Protein AF-A0A0G0XEE8-F1 (afdb_monomer)

Structure (mmCIF, N/CA/C/O backbone):
data_AF-A0A0G0XEE8-F1
#
_entry.id   AF-A0A0G0XEE8-F1
#
loop_
_atom_site.group_PDB
_atom_site.id
_atom_site.type_symbol
_atom_site.label_atom_id
_atom_site.label_alt_id
_atom_site.label_comp_id
_atom_site.label_asym_id
_atom_site.label_entity_id
_atom_site.label_seq_id
_atom_site.pdbx_PDB_ins_code
_atom_site.Cartn_x
_atom_site.Cartn_y
_atom_site.Cartn_z
_atom_site.occupancy
_atom_site.B_iso_or_equiv
_atom_site.auth_seq_id
_atom_site.auth_comp_id
_atom_site.auth_asym_id
_atom_site.auth_atom_id
_atom_site.pdbx_PDB_model_num
ATOM 1 N N . MET A 1 1 ? 20.022 -17.541 -38.936 1.00 73.62 1 MET A N 1
ATOM 2 C CA . MET A 1 1 ? 20.860 -17.284 -37.740 1.00 73.62 1 MET A CA 1
ATOM 3 C C . MET A 1 1 ? 20.324 -16.130 -36.890 1.00 73.62 1 MET A C 1
ATOM 5 O O . MET A 1 1 ? 20.001 -16.363 -35.737 1.00 73.62 1 MET A O 1
ATOM 9 N N . VAL A 1 2 ? 20.138 -14.926 -37.448 1.00 76.00 2 VAL A N 1
ATOM 10 C CA . VAL A 1 2 ? 19.619 -13.744 -36.716 1.00 76.00 2 VAL A CA 1
ATOM 11 C C . VAL A 1 2 ? 18.242 -13.986 -36.076 1.00 76.00 2 VAL A C 1
ATOM 13 O O . VAL A 1 2 ? 18.042 -13.660 -34.911 1.00 76.00 2 VAL A O 1
ATOM 16 N N . LEU A 1 3 ? 17.322 -14.640 -36.795 1.00 76.56 3 LEU A N 1
ATOM 17 C CA . LEU A 1 3 ? 15.984 -14.968 -36.283 1.00 76.56 3 LEU A CA 1
ATOM 18 C C . LEU A 1 3 ? 16.018 -15.900 -35.059 1.00 76.56 3 LEU A C 1
ATOM 20 O O . LEU A 1 3 ? 15.259 -15.709 -34.117 1.00 76.56 3 LEU A O 1
ATOM 24 N N . LEU A 1 4 ? 16.926 -16.880 -35.052 1.00 81.75 4 LEU A N 1
ATOM 25 C CA . LEU A 1 4 ? 17.091 -17.808 -33.931 1.00 81.75 4 LEU A CA 1
ATOM 26 C C . LEU A 1 4 ? 17.609 -17.074 -32.687 1.00 81.75 4 LEU A C 1
ATOM 28 O O . LEU A 1 4 ? 17.098 -17.283 -31.593 1.00 81.75 4 LEU A O 1
ATOM 32 N N . ILE A 1 5 ? 18.578 -16.171 -32.868 1.00 79.38 5 ILE A N 1
ATOM 33 C CA . ILE 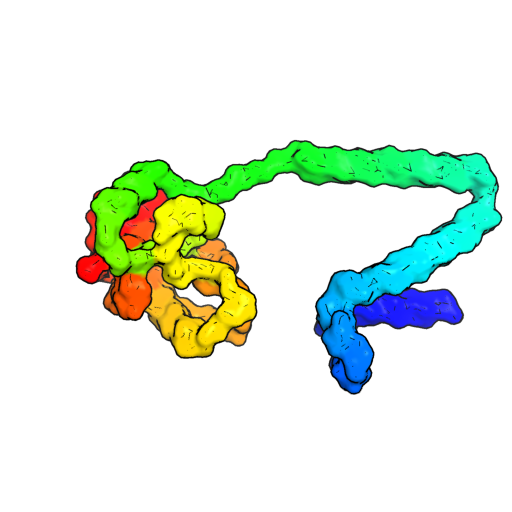A 1 5 ? 19.108 -15.322 -31.792 1.00 79.38 5 ILE A CA 1
ATOM 34 C C . ILE A 1 5 ? 17.997 -14.431 -31.222 1.00 79.38 5 ILE A C 1
ATOM 36 O O . ILE A 1 5 ? 17.847 -14.345 -30.008 1.00 79.38 5 ILE A O 1
ATOM 40 N N . LEU A 1 6 ? 17.173 -13.829 -32.084 1.00 77.50 6 LEU A N 1
ATOM 41 C CA . LEU A 1 6 ? 16.013 -13.030 -31.681 1.00 77.50 6 LEU A CA 1
ATOM 42 C C . LEU A 1 6 ? 14.987 -13.841 -30.886 1.00 77.50 6 LEU A C 1
ATOM 44 O O . LEU A 1 6 ? 14.526 -13.367 -29.855 1.00 77.50 6 LEU A O 1
ATOM 48 N N . LEU A 1 7 ? 14.662 -15.061 -31.320 1.00 82.00 7 LEU A N 1
ATOM 49 C CA . LEU A 1 7 ? 13.730 -15.940 -30.608 1.00 82.00 7 LEU A CA 1
ATOM 50 C C . LEU A 1 7 ? 14.257 -16.336 -29.223 1.00 82.00 7 LEU A C 1
ATOM 52 O O . LEU A 1 7 ? 13.501 -16.316 -28.254 1.00 82.00 7 LEU A O 1
ATOM 56 N N . VAL A 1 8 ? 15.554 -16.635 -29.109 1.00 81.38 8 VAL A N 1
ATOM 57 C CA . VAL A 1 8 ? 16.198 -16.935 -27.820 1.00 81.38 8 VAL A CA 1
ATOM 58 C C . VAL A 1 8 ? 16.200 -15.705 -26.912 1.00 81.38 8 VAL A C 1
ATOM 60 O O . VAL A 1 8 ? 15.860 -15.814 -25.737 1.00 81.38 8 VAL A O 1
ATOM 63 N N . LEU A 1 9 ? 16.521 -14.523 -27.443 1.00 77.00 9 LEU A N 1
ATOM 64 C CA . LEU 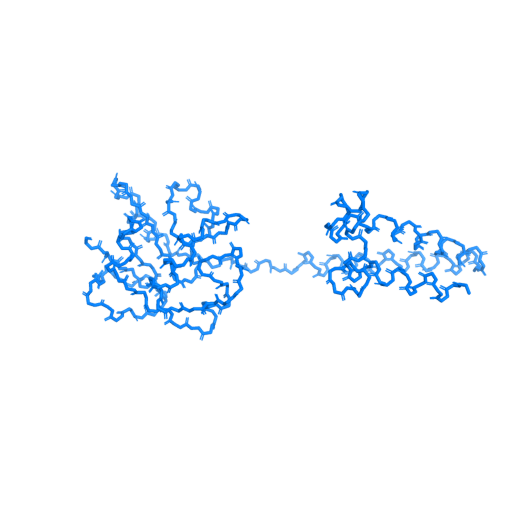A 1 9 ? 16.467 -13.271 -26.685 1.00 77.00 9 LEU A CA 1
ATOM 65 C C . LEU A 1 9 ? 15.046 -12.956 -26.220 1.00 77.00 9 LEU A C 1
ATOM 67 O O . LEU A 1 9 ? 14.859 -12.612 -25.060 1.00 77.00 9 LEU A O 1
ATOM 71 N N . LEU A 1 10 ? 14.044 -13.129 -27.083 1.00 79.56 10 LEU A N 1
ATOM 72 C CA . LEU A 1 10 ? 12.640 -12.923 -26.737 1.00 79.56 10 LEU A CA 1
ATOM 73 C C . LEU A 1 10 ? 12.215 -13.872 -25.611 1.00 79.56 10 LEU A C 1
ATOM 75 O O . LEU A 1 10 ? 11.625 -13.443 -24.623 1.00 79.56 10 LEU A O 1
ATOM 79 N N . ALA A 1 11 ? 12.593 -15.146 -25.715 1.00 79.44 11 ALA A N 1
ATOM 80 C CA . ALA A 1 11 ? 12.338 -16.140 -24.684 1.00 79.44 11 ALA A CA 1
ATOM 81 C C . ALA A 1 11 ? 13.057 -15.815 -23.359 1.00 79.44 11 ALA A C 1
ATOM 83 O O . ALA A 1 11 ? 12.524 -16.116 -22.295 1.00 79.44 11 ALA A O 1
ATOM 84 N N . LEU A 1 12 ? 14.229 -15.178 -23.390 1.00 75.31 12 LEU A N 1
ATOM 85 C CA . LEU A 1 12 ? 14.925 -14.705 -22.189 1.00 75.31 12 LEU A CA 1
ATOM 86 C C . LEU A 1 12 ? 14.273 -13.446 -21.588 1.00 75.31 12 LEU A C 1
ATOM 88 O O . LEU A 1 12 ? 14.136 -13.351 -20.370 1.00 75.31 12 LEU A O 1
ATOM 92 N N . ILE A 1 13 ? 13.830 -12.504 -22.428 1.00 72.88 13 ILE A N 1
ATOM 93 C CA . ILE A 1 13 ? 13.146 -11.262 -22.019 1.00 72.88 13 ILE A CA 1
ATOM 94 C C . ILE A 1 13 ? 11.807 -11.572 -21.343 1.00 72.88 13 ILE A C 1
ATOM 96 O O . ILE A 1 13 ? 11.469 -10.954 -20.333 1.00 72.88 13 ILE A O 1
ATOM 100 N N . LEU A 1 14 ? 11.065 -12.553 -21.866 1.00 74.25 14 LEU A N 1
ATOM 101 C CA . LEU A 1 14 ? 9.780 -12.994 -21.315 1.00 74.25 14 LEU A CA 1
ATOM 102 C C . LEU A 1 14 ? 9.905 -13.654 -19.928 1.00 74.25 14 LEU A C 1
ATOM 104 O O . LEU A 1 14 ? 8.889 -13.879 -19.275 1.00 74.25 14 LEU A O 1
ATOM 108 N N . ASN A 1 15 ? 11.129 -13.932 -19.460 1.00 74.69 15 ASN A N 1
ATOM 1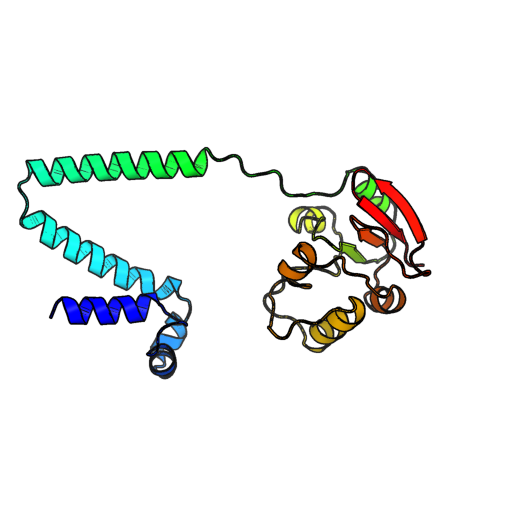09 C CA . ASN A 1 15 ? 11.463 -14.482 -18.144 1.00 74.69 15 ASN A CA 1
ATOM 110 C C . ASN A 1 15 ? 10.468 -15.556 -17.663 1.00 74.69 15 ASN A C 1
ATOM 112 O O . ASN A 1 15 ? 10.360 -16.601 -18.289 1.00 74.69 15 ASN A O 1
ATOM 116 N N . ASN A 1 16 ? 9.713 -15.305 -16.591 1.00 72.50 16 ASN A N 1
ATOM 117 C CA . ASN A 1 16 ? 8.792 -16.258 -15.966 1.00 72.50 16 ASN A CA 1
ATOM 118 C C . ASN A 1 16 ? 7.557 -16.614 -16.815 1.00 72.50 16 ASN A C 1
ATOM 120 O O . ASN A 1 16 ? 6.833 -17.536 -16.455 1.00 72.50 16 ASN A O 1
ATOM 124 N N . VAL A 1 17 ? 7.311 -15.898 -17.914 1.00 79.25 17 VAL A N 1
ATOM 125 C CA . VAL A 1 17 ? 6.265 -16.213 -18.906 1.00 79.25 17 VAL A CA 1
ATOM 126 C C . VAL A 1 17 ? 6.807 -17.144 -20.001 1.00 79.25 17 VAL A C 1
ATOM 128 O O . VAL A 1 17 ? 6.052 -17.728 -20.774 1.00 79.25 17 VAL A O 1
ATOM 131 N N . SER A 1 18 ? 8.127 -17.303 -20.079 1.00 80.31 18 SER A N 1
ATOM 132 C CA . SER A 1 18 ? 8.785 -18.079 -21.119 1.00 80.31 18 SER A CA 1
ATOM 133 C C . SER A 1 18 ? 8.675 -19.590 -20.888 1.00 80.31 18 SER A C 1
ATOM 135 O O . SER A 1 18 ? 8.961 -20.058 -19.782 1.00 80.31 18 SER A O 1
ATOM 137 N N . PRO A 1 19 ? 8.385 -20.395 -21.927 1.00 80.00 19 PRO A N 1
ATOM 138 C CA . PRO A 1 19 ? 8.330 -21.853 -21.802 1.00 80.00 19 PRO A CA 1
ATOM 139 C C . PRO A 1 19 ? 9.683 -22.481 -21.423 1.00 80.00 19 PRO A C 1
ATOM 141 O O . PRO A 1 19 ? 9.719 -23.581 -20.880 1.00 80.00 19 PRO A O 1
ATOM 144 N N . ILE A 1 20 ? 10.803 -21.780 -21.647 1.00 81.50 20 ILE A N 1
ATOM 145 C CA . ILE A 1 20 ? 12.148 -22.247 -21.262 1.00 81.50 20 ILE A CA 1
ATOM 146 C C . ILE A 1 20 ? 12.534 -21.869 -19.824 1.00 81.50 20 ILE A C 1
ATOM 148 O O . ILE A 1 20 ? 13.583 -22.293 -19.346 1.00 81.50 20 ILE A O 1
ATOM 152 N N . TYR A 1 21 ? 11.713 -21.094 -19.108 1.00 77.56 21 TYR A N 1
ATOM 153 C CA . TYR A 1 21 ? 12.049 -20.584 -17.775 1.00 77.56 21 TYR A CA 1
ATOM 154 C C . TYR A 1 21 ? 12.362 -21.696 -16.771 1.00 77.56 21 TYR A C 1
ATOM 156 O O . TYR A 1 21 ? 13.370 -21.643 -16.068 1.00 77.56 21 TYR A O 1
ATOM 164 N N . HIS A 1 22 ? 11.533 -22.742 -16.744 1.00 79.38 22 HIS A N 1
ATOM 165 C CA . HIS A 1 22 ? 11.730 -23.882 -15.850 1.00 79.38 22 HIS A CA 1
ATOM 166 C C . HIS A 1 22 ? 13.023 -24.643 -16.155 1.00 79.38 22 HIS A C 1
ATOM 168 O O . HIS A 1 22 ? 13.714 -25.055 -15.227 1.00 79.38 22 HIS A O 1
ATOM 174 N N . LEU A 1 23 ? 13.389 -24.764 -17.435 1.00 82.56 23 LEU A N 1
ATOM 175 C CA . LEU A 1 23 ? 14.660 -25.354 -17.849 1.00 82.56 23 LEU A CA 1
ATOM 176 C C . LEU A 1 23 ? 15.829 -24.495 -17.362 1.00 82.56 23 LEU A C 1
ATOM 178 O O . LEU A 1 23 ? 16.771 -25.015 -16.773 1.00 82.56 23 LEU A O 1
ATOM 182 N N . LEU A 1 24 ? 15.748 -23.175 -17.533 1.00 75.88 24 LEU A N 1
ATOM 183 C CA . LEU A 1 24 ? 16.792 -22.258 -17.089 1.00 75.88 24 LEU A CA 1
ATOM 184 C C . LEU A 1 24 ? 16.980 -22.311 -15.566 1.00 75.88 24 LEU A C 1
ATOM 186 O O . LEU A 1 24 ? 18.115 -22.328 -15.106 1.00 75.88 24 LEU A O 1
ATOM 190 N N . LEU A 1 25 ? 15.908 -22.443 -14.778 1.00 75.62 25 LEU A N 1
ATOM 191 C CA . LEU A 1 25 ? 15.996 -22.584 -13.317 1.00 75.62 25 LEU A CA 1
ATOM 192 C C . LEU A 1 25 ? 16.745 -23.837 -12.839 1.00 75.62 25 LEU A C 1
ATOM 194 O O . LEU A 1 25 ? 17.269 -23.829 -11.725 1.00 75.62 25 LEU A O 1
ATOM 198 N N . THR A 1 26 ? 16.837 -24.891 -13.656 1.00 81.50 26 THR A N 1
ATOM 199 C CA . THR A 1 26 ? 17.655 -26.070 -13.315 1.00 81.50 26 THR A CA 1
ATOM 200 C C . THR A 1 26 ? 19.161 -25.806 -13.418 1.00 81.50 26 THR A C 1
ATOM 202 O O . THR A 1 26 ? 19.964 -26.529 -12.827 1.00 81.50 26 THR A O 1
ATOM 205 N N . LEU A 1 27 ? 19.567 -24.737 -14.112 1.00 83.00 27 LEU A N 1
ATOM 206 C CA . LEU A 1 27 ? 20.962 -24.334 -14.230 1.00 83.00 27 LEU A CA 1
ATOM 207 C C . LEU A 1 27 ? 21.369 -23.532 -12.986 1.00 83.00 27 LEU A C 1
ATOM 209 O O . LEU A 1 27 ? 20.900 -22.416 -12.765 1.00 83.00 27 LEU A O 1
ATOM 213 N N . LYS A 1 28 ? 22.311 -24.059 -12.192 1.00 79.12 28 LYS A N 1
ATOM 214 C CA . LYS A 1 28 ? 22.828 -23.392 -10.976 1.00 79.12 28 LYS A CA 1
ATOM 215 C C . LYS A 1 28 ? 23.209 -21.908 -11.168 1.00 79.12 28 LYS A C 1
ATOM 217 O O . LYS A 1 28 ? 22.844 -21.108 -10.307 1.00 79.12 28 LYS A O 1
ATOM 222 N N . PRO A 1 29 ? 23.873 -21.487 -12.266 1.00 75.19 29 PRO A N 1
ATOM 223 C CA . PRO A 1 29 ? 24.202 -20.074 -12.487 1.00 75.19 29 PRO A CA 1
ATOM 224 C C . PRO A 1 29 ? 22.965 -19.187 -12.687 1.00 75.19 29 PRO A C 1
ATOM 226 O O . PRO A 1 29 ? 22.976 -18.002 -12.357 1.00 75.19 29 PRO A O 1
ATOM 229 N N . PHE A 1 30 ? 21.876 -19.757 -13.205 1.00 71.81 30 PHE A N 1
ATOM 230 C CA . PHE A 1 30 ? 20.654 -19.029 -13.528 1.00 71.81 30 PHE A CA 1
ATOM 231 C C . PHE A 1 30 ? 19.798 -18.722 -12.293 1.00 71.81 30 PHE A C 1
ATOM 233 O O . PHE A 1 30 ? 18.976 -17.808 -12.322 1.00 71.81 30 PHE A O 1
ATOM 240 N N . ILE A 1 31 ? 20.047 -19.390 -11.161 1.00 67.44 31 ILE A N 1
ATOM 241 C CA . ILE A 1 31 ? 19.420 -19.058 -9.870 1.00 67.44 31 ILE A CA 1
ATOM 242 C C . ILE A 1 31 ? 19.671 -17.584 -9.513 1.00 67.44 31 ILE A C 1
ATOM 244 O O . ILE A 1 31 ? 18.777 -16.893 -9.019 1.00 67.44 31 ILE A O 1
ATOM 248 N N . LEU A 1 32 ? 20.864 -17.067 -9.831 1.00 66.31 32 LEU A N 1
ATOM 249 C CA . LEU A 1 32 ? 21.215 -15.660 -9.631 1.00 66.31 32 LEU A CA 1
ATOM 250 C C . LEU A 1 32 ? 20.552 -14.729 -10.657 1.00 66.31 32 LEU A C 1
ATOM 252 O O . LEU A 1 32 ? 20.417 -13.538 -10.385 1.00 66.31 32 LEU A O 1
ATOM 256 N N . MET A 1 33 ? 20.086 -15.252 -11.791 1.00 64.75 33 MET A N 1
ATOM 257 C CA . MET A 1 33 ? 19.418 -14.510 -12.866 1.00 64.75 33 MET A CA 1
ATOM 258 C C . MET A 1 33 ? 17.884 -14.613 -12.836 1.00 64.75 33 MET A C 1
ATOM 260 O O . MET A 1 33 ? 17.222 -14.052 -13.699 1.00 64.75 33 MET A O 1
ATOM 264 N N . ARG A 1 34 ? 17.297 -15.238 -11.803 1.00 64.88 34 ARG A N 1
ATOM 265 C CA . ARG A 1 34 ? 15.836 -15.412 -11.650 1.00 64.88 34 ARG A CA 1
ATOM 266 C C . ARG A 1 34 ? 15.014 -14.115 -11.682 1.00 64.88 34 ARG A C 1
ATOM 268 O O . ARG A 1 34 ? 13.817 -14.148 -11.961 1.00 64.88 34 ARG A O 1
ATOM 275 N N . VAL A 1 35 ? 15.636 -12.985 -11.334 1.00 64.88 35 VAL A N 1
ATOM 276 C CA . VAL A 1 35 ? 15.001 -11.663 -11.375 1.00 64.88 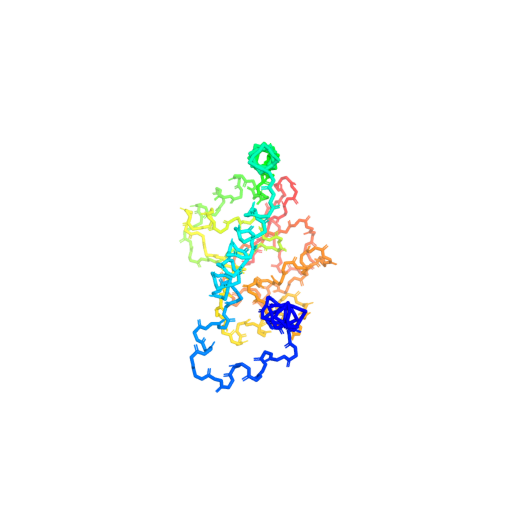35 VAL A CA 1
ATOM 277 C C . VAL A 1 35 ? 15.081 -11.161 -12.807 1.00 64.88 35 VAL A C 1
ATOM 279 O O . VAL A 1 35 ? 16.187 -10.976 -13.311 1.00 64.88 35 VAL A O 1
ATOM 282 N N . SER A 1 36 ? 13.927 -10.896 -13.425 1.00 62.06 36 SER A N 1
ATOM 283 C CA . SER A 1 36 ? 13.803 -10.558 -14.850 1.00 62.06 36 SER A CA 1
ATOM 284 C C . SER A 1 36 ? 14.815 -9.502 -15.284 1.00 62.06 36 SER A C 1
ATOM 286 O O . SER A 1 36 ? 15.432 -9.642 -16.329 1.00 62.06 36 SER A O 1
ATOM 288 N N . THR A 1 37 ? 15.050 -8.493 -14.442 1.00 66.19 37 THR A N 1
ATOM 289 C CA . THR A 1 37 ? 15.942 -7.353 -14.699 1.00 66.19 37 THR A CA 1
ATOM 290 C C . THR A 1 37 ? 17.433 -7.697 -14.765 1.00 66.19 37 THR A C 1
ATOM 292 O O . THR A 1 37 ? 18.207 -6.899 -15.278 1.00 66.19 37 THR A O 1
ATOM 295 N N . ARG A 1 38 ? 17.870 -8.870 -14.292 1.00 71.44 38 ARG A N 1
ATOM 296 C CA . ARG A 1 38 ? 19.297 -9.249 -14.263 1.00 71.44 38 ARG A CA 1
ATOM 297 C C . ARG A 1 38 ? 19.821 -9.789 -15.591 1.00 71.44 38 ARG A C 1
ATOM 299 O O . ARG A 1 38 ? 21.025 -9.765 -15.805 1.00 71.44 38 ARG A O 1
ATOM 306 N N . ILE A 1 39 ? 18.934 -10.244 -16.477 1.00 72.81 39 ILE A N 1
ATOM 307 C CA . ILE A 1 39 ? 19.286 -10.700 -17.834 1.00 72.81 39 ILE A CA 1
ATOM 308 C C . ILE A 1 39 ? 19.361 -9.516 -18.813 1.00 72.81 39 ILE A C 1
ATOM 310 O O . ILE A 1 39 ? 20.048 -9.584 -19.833 1.00 72.81 39 ILE A O 1
ATOM 314 N N . TRP A 1 40 ? 18.716 -8.396 -18.476 1.00 75.06 40 TRP A N 1
ATOM 315 C CA . TRP A 1 40 ? 18.658 -7.204 -19.323 1.00 75.06 40 TRP A CA 1
ATOM 316 C C . TRP A 1 40 ? 20.014 -6.644 -19.747 1.00 75.06 40 TRP A C 1
ATOM 318 O O . TRP A 1 40 ? 20.103 -6.262 -20.907 1.00 75.06 40 TRP A O 1
ATOM 328 N N . PRO A 1 41 ? 21.075 -6.622 -18.917 1.00 80.81 41 PRO A N 1
ATOM 329 C CA . PRO A 1 41 ? 22.380 -6.154 -19.371 1.00 80.81 41 PRO A CA 1
ATOM 330 C C . PRO A 1 41 ? 22.892 -6.931 -20.589 1.00 80.81 41 PRO A C 1
ATOM 332 O O . PRO A 1 41 ? 23.366 -6.323 -21.540 1.00 80.81 41 PRO A O 1
ATOM 335 N N . ILE A 1 42 ? 22.729 -8.259 -20.613 1.00 81.12 42 ILE A N 1
ATOM 336 C CA . ILE A 1 42 ? 23.177 -9.104 -21.732 1.00 81.12 42 ILE A CA 1
ATOM 337 C C . ILE A 1 42 ? 22.383 -8.769 -22.998 1.00 81.12 42 ILE A C 1
ATOM 339 O O . ILE A 1 42 ? 22.965 -8.523 -24.052 1.00 81.12 42 ILE A O 1
ATOM 343 N N . VAL A 1 43 ? 21.054 -8.715 -22.880 1.00 80.31 43 VAL A N 1
ATOM 344 C CA . VAL A 1 43 ? 20.156 -8.361 -23.991 1.00 80.31 43 VAL A CA 1
ATOM 345 C C . VAL A 1 43 ? 20.481 -6.963 -24.523 1.00 80.31 43 VAL A C 1
ATOM 347 O O . VAL A 1 43 ? 20.579 -6.768 -25.731 1.00 80.31 43 VAL A O 1
ATOM 350 N N . PHE A 1 44 ? 20.703 -6.007 -23.623 1.00 84.44 44 PHE A N 1
ATOM 351 C CA . PHE A 1 44 ? 21.036 -4.626 -23.945 1.00 84.44 44 PHE A CA 1
ATOM 352 C C . PHE A 1 44 ? 22.380 -4.517 -24.670 1.00 84.44 44 PHE A C 1
ATOM 354 O O . PHE A 1 44 ? 22.453 -3.853 -25.699 1.00 84.44 44 PHE A O 1
ATOM 361 N N . PHE A 1 45 ? 23.425 -5.215 -24.212 1.00 86.94 45 PHE A N 1
ATOM 362 C CA . PHE A 1 45 ? 24.720 -5.221 -24.897 1.00 86.94 45 PHE A CA 1
ATOM 363 C C . PHE A 1 45 ? 24.652 -5.872 -26.280 1.00 86.94 45 PHE A C 1
ATOM 365 O O . PHE A 1 45 ? 25.246 -5.348 -27.220 1.00 86.94 45 PHE A O 1
ATOM 372 N N . ILE A 1 46 ? 23.903 -6.970 -26.435 1.00 87.25 46 ILE A N 1
ATOM 373 C CA . ILE A 1 46 ? 23.686 -7.587 -27.752 1.00 87.25 46 ILE A CA 1
ATOM 374 C C . ILE A 1 46 ? 22.959 -6.608 -28.676 1.00 87.25 46 ILE A C 1
ATOM 376 O O . ILE A 1 46 ? 23.363 -6.436 -29.825 1.00 87.25 46 ILE A O 1
ATOM 380 N N . PHE A 1 47 ? 21.924 -5.932 -28.174 1.00 85.81 47 PHE A N 1
ATOM 381 C CA . PHE A 1 47 ? 21.197 -4.931 -28.944 1.00 85.81 47 PHE A CA 1
ATOM 382 C C . PHE A 1 47 ? 22.099 -3.760 -29.352 1.00 85.81 47 PHE A C 1
ATOM 384 O O . PHE A 1 47 ? 22.133 -3.416 -30.528 1.00 85.81 47 PHE A O 1
ATOM 391 N N . LEU A 1 48 ? 22.886 -3.199 -28.426 1.00 87.50 48 LEU A N 1
ATOM 392 C CA . LEU A 1 48 ? 23.848 -2.132 -28.719 1.00 87.50 48 LEU A CA 1
ATOM 393 C C . LEU A 1 48 ? 24.888 -2.555 -29.759 1.00 87.50 48 LEU A C 1
ATOM 395 O O . LEU A 1 48 ? 25.202 -1.781 -30.660 1.00 87.50 48 LEU A O 1
ATOM 399 N N . PHE A 1 49 ? 25.402 -3.782 -29.661 1.00 88.00 49 PHE A N 1
ATOM 400 C CA . PHE A 1 49 ? 26.361 -4.314 -30.623 1.00 88.00 49 PHE A CA 1
ATOM 401 C C . PHE A 1 49 ? 25.750 -4.446 -32.024 1.00 88.00 49 PHE A C 1
ATOM 403 O O . PHE A 1 49 ? 26.337 -3.983 -33.002 1.00 88.00 49 PHE A O 1
ATOM 410 N N . LEU A 1 50 ? 24.557 -5.043 -32.128 1.00 86.69 50 LEU A N 1
ATOM 411 C CA . LEU A 1 50 ? 23.840 -5.182 -33.399 1.00 86.69 50 LEU A CA 1
ATOM 412 C C . LEU A 1 50 ? 23.457 -3.820 -33.987 1.00 86.69 50 LEU A C 1
ATOM 414 O O . LEU A 1 50 ? 23.566 -3.620 -35.195 1.00 86.69 50 LEU A O 1
ATOM 418 N N . PHE A 1 51 ? 23.054 -2.878 -33.136 1.00 86.94 51 PHE A N 1
ATOM 419 C CA . PHE A 1 51 ? 22.758 -1.508 -33.528 1.00 86.94 51 PHE A CA 1
ATOM 420 C C . PHE A 1 51 ? 24.004 -0.809 -34.086 1.00 86.94 51 PHE A C 1
ATOM 422 O O . PHE A 1 51 ? 23.949 -0.262 -35.184 1.00 86.94 51 PHE A O 1
ATOM 429 N N . GLY A 1 52 ? 25.147 -0.904 -33.398 1.00 87.94 52 GLY A N 1
ATOM 430 C CA . GLY A 1 52 ? 26.427 -0.368 -33.872 1.00 87.94 52 GLY A CA 1
ATOM 431 C C . GLY A 1 52 ? 26.853 -0.956 -35.220 1.00 87.94 52 GLY A C 1
ATOM 432 O O . GLY A 1 52 ? 27.168 -0.211 -36.143 1.00 87.94 52 GLY A O 1
ATOM 433 N N . LYS A 1 53 ? 26.753 -2.283 -35.375 1.00 88.75 53 LYS A N 1
ATOM 434 C CA . LYS A 1 53 ? 26.964 -2.983 -36.656 1.00 88.75 53 LYS A CA 1
ATOM 435 C C . LYS A 1 53 ? 26.049 -2.462 -37.768 1.00 88.75 53 LYS A C 1
ATOM 437 O O . LYS A 1 53 ? 26.494 -2.292 -38.897 1.00 88.75 53 LYS A O 1
ATOM 442 N N . GLY A 1 54 ? 24.779 -2.202 -37.462 1.00 86.75 54 GLY A N 1
ATOM 443 C CA . GLY A 1 54 ? 23.835 -1.619 -38.416 1.00 86.75 54 GLY A CA 1
ATOM 444 C C . GLY A 1 54 ? 24.211 -0.192 -38.823 1.00 86.75 54 GLY A C 1
ATOM 445 O O . GLY A 1 54 ? 24.113 0.156 -39.999 1.00 86.75 54 GLY A O 1
ATOM 446 N N . LEU A 1 55 ? 24.698 0.619 -37.876 1.00 87.88 55 LEU A N 1
ATOM 447 C CA . LEU A 1 55 ? 25.154 1.985 -38.144 1.00 87.88 55 LEU A CA 1
ATOM 448 C C . LEU A 1 55 ? 26.358 2.037 -39.093 1.00 87.88 55 LEU A C 1
ATOM 450 O O . LEU A 1 55 ? 26.441 2.968 -39.891 1.00 87.88 55 LEU A O 1
ATOM 454 N N . GLU A 1 56 ? 27.256 1.045 -39.061 1.00 89.81 56 GLU A N 1
ATOM 455 C CA . GLU A 1 56 ? 28.405 0.963 -39.981 1.00 89.81 56 GLU A CA 1
ATOM 456 C C . GLU A 1 56 ? 27.987 0.867 -41.456 1.00 89.81 56 GLU A C 1
ATOM 458 O O . GLU A 1 56 ? 28.753 1.244 -42.341 1.00 89.81 56 GLU A O 1
ATOM 463 N N . HIS A 1 57 ? 26.786 0.356 -41.741 1.00 91.81 57 HIS A N 1
ATOM 464 C CA . HIS A 1 57 ? 26.262 0.219 -43.105 1.00 91.81 57 HIS A CA 1
ATOM 465 C C . HIS A 1 57 ? 25.473 1.450 -43.573 1.00 91.81 57 HIS A C 1
ATOM 467 O O . HIS A 1 57 ? 25.042 1.511 -44.724 1.00 91.81 57 HIS A O 1
ATOM 473 N N . LEU A 1 58 ? 25.285 2.444 -42.701 1.00 91.75 58 LEU A N 1
ATOM 474 C CA . LEU A 1 58 ? 24.608 3.693 -43.026 1.00 91.75 58 LEU A CA 1
ATOM 475 C C . LEU A 1 58 ? 25.623 4.777 -43.397 1.00 91.75 58 LEU A C 1
ATOM 477 O O . LEU A 1 58 ? 26.772 4.789 -42.955 1.00 91.75 58 LEU A O 1
ATOM 481 N N . SER A 1 59 ? 25.188 5.751 -44.196 1.00 94.69 59 SER A N 1
ATOM 482 C CA . SER A 1 59 ? 26.015 6.932 -44.447 1.00 94.69 59 SER A CA 1
ATOM 483 C C . SER A 1 59 ? 26.214 7.726 -43.150 1.00 94.69 59 SER A C 1
ATOM 485 O O . SER A 1 59 ? 25.288 7.862 -42.347 1.00 94.69 59 SER A O 1
ATOM 487 N N . LYS A 1 60 ? 27.401 8.323 -42.962 1.00 91.31 60 LYS A N 1
ATOM 488 C CA . LYS A 1 60 ? 27.723 9.135 -41.769 1.00 91.31 60 LYS A CA 1
ATOM 489 C C . LYS A 1 60 ? 26.673 10.216 -41.491 1.00 91.31 60 LYS A C 1
ATOM 491 O O . LYS A 1 60 ? 26.324 10.458 -40.341 1.00 91.31 60 LYS A O 1
ATOM 496 N N . ARG A 1 61 ? 26.143 10.841 -42.550 1.00 93.88 61 ARG A N 1
ATOM 497 C CA . ARG A 1 61 ? 25.104 11.877 -42.459 1.00 93.88 61 ARG A CA 1
ATOM 498 C C . ARG A 1 61 ? 23.785 11.319 -41.926 1.00 93.88 61 ARG A C 1
ATOM 500 O O . ARG A 1 61 ? 23.167 11.953 -41.077 1.00 93.88 61 ARG A O 1
ATOM 507 N N . LEU A 1 62 ? 23.368 10.148 -42.407 1.00 92.44 62 LEU A N 1
ATOM 508 C CA . LEU A 1 62 ? 22.140 9.499 -41.957 1.00 92.44 62 LEU A CA 1
ATOM 509 C C . LEU A 1 62 ? 22.276 8.985 -40.519 1.00 92.44 62 LEU A C 1
ATOM 511 O O . LEU A 1 62 ? 21.386 9.221 -39.713 1.00 92.44 62 LEU A O 1
ATOM 515 N N . ALA A 1 63 ? 23.409 8.365 -40.176 1.00 89.69 63 ALA A N 1
ATOM 516 C CA . ALA A 1 63 ? 23.695 7.927 -38.810 1.00 89.69 63 ALA A CA 1
ATOM 517 C C . ALA A 1 63 ? 23.680 9.103 -37.815 1.00 89.69 63 ALA A C 1
ATOM 519 O O . ALA A 1 63 ? 23.063 9.011 -36.757 1.00 89.69 63 ALA A O 1
ATOM 520 N N . PHE A 1 64 ? 24.295 10.233 -38.179 1.00 92.38 64 PHE A N 1
ATOM 521 C CA . PHE A 1 64 ? 24.280 11.448 -37.362 1.00 92.38 64 PHE A CA 1
ATOM 522 C C . PHE A 1 64 ? 22.864 12.016 -37.187 1.00 92.38 64 PHE A C 1
ATOM 524 O O . PHE A 1 64 ? 22.469 12.358 -36.075 1.00 92.38 64 PHE A O 1
ATOM 531 N N . LEU A 1 65 ? 22.077 12.063 -38.267 1.00 95.12 65 LEU A N 1
ATOM 532 C CA . LEU A 1 65 ? 20.692 12.532 -38.228 1.00 95.12 65 LEU A CA 1
ATOM 533 C C . LEU A 1 65 ? 19.806 11.639 -37.347 1.00 95.12 65 LEU A C 1
ATOM 535 O O . LEU A 1 65 ? 19.048 12.158 -36.532 1.00 95.12 65 LEU A O 1
ATOM 539 N N . LEU A 1 66 ? 19.939 10.314 -37.455 1.00 91.50 66 LEU A N 1
ATOM 540 C CA . LEU A 1 66 ? 19.241 9.362 -36.584 1.00 91.50 66 LEU A CA 1
ATOM 541 C C . LEU A 1 66 ? 19.666 9.512 -35.119 1.00 91.50 66 LEU A C 1
ATOM 543 O O . LEU A 1 66 ? 18.821 9.441 -34.234 1.00 91.50 66 LEU A O 1
ATOM 547 N N . GLY A 1 67 ? 20.951 9.774 -34.860 1.00 91.25 67 GLY A N 1
ATOM 548 C CA . GLY A 1 67 ? 21.454 10.055 -33.516 1.00 91.25 67 GLY A CA 1
ATOM 549 C C . GLY A 1 67 ? 20.823 11.307 -32.903 1.00 91.25 67 GLY A C 1
ATOM 550 O O . GLY A 1 67 ? 20.348 11.262 -31.770 1.00 91.25 67 GLY A O 1
ATOM 551 N N . ILE A 1 68 ? 20.750 12.406 -33.663 1.00 95.88 68 ILE A N 1
ATOM 552 C CA . ILE A 1 68 ? 20.064 13.630 -33.219 1.00 95.88 68 ILE A CA 1
ATOM 553 C C . ILE A 1 68 ? 18.583 13.352 -32.959 1.00 95.88 68 ILE A C 1
ATOM 555 O O . ILE A 1 68 ? 18.079 13.726 -31.902 1.00 95.88 68 ILE A O 1
ATOM 559 N N . LEU A 1 69 ? 17.893 12.682 -33.888 1.00 96.44 69 LEU A N 1
ATOM 560 C CA . LEU A 1 69 ? 16.479 12.341 -33.726 1.00 96.44 69 LEU A CA 1
ATOM 561 C C . LEU A 1 69 ? 16.241 11.508 -32.463 1.00 96.44 69 LEU A C 1
ATOM 563 O O . LEU A 1 69 ? 15.338 11.833 -31.701 1.00 96.44 69 LEU A O 1
ATOM 567 N N . ALA A 1 70 ? 17.085 10.510 -32.195 1.00 92.31 70 ALA A N 1
ATOM 568 C CA . ALA A 1 70 ? 16.987 9.678 -31.001 1.00 92.31 70 ALA A CA 1
ATOM 569 C C . ALA A 1 70 ? 17.183 10.480 -29.703 1.00 92.31 70 ALA A C 1
ATOM 571 O O . ALA A 1 70 ? 16.476 10.248 -28.722 1.00 92.31 70 ALA A O 1
ATOM 572 N N . ILE A 1 71 ? 18.111 11.446 -29.682 1.00 96.56 71 ILE A N 1
ATOM 573 C CA . ILE A 1 71 ? 18.316 12.337 -28.527 1.00 96.56 71 ILE A CA 1
ATOM 574 C C . ILE A 1 71 ? 17.094 13.234 -28.318 1.00 96.56 71 ILE A C 1
ATOM 576 O O . ILE A 1 71 ? 16.613 13.363 -27.190 1.00 96.56 71 ILE A O 1
ATOM 580 N N . VAL A 1 72 ? 16.584 13.840 -29.393 1.00 97.81 72 VAL A N 1
ATOM 581 C CA . VAL A 1 72 ? 15.406 14.716 -29.342 1.00 97.81 72 VAL A CA 1
ATOM 582 C C . VAL A 1 72 ? 14.190 13.932 -28.860 1.00 97.81 72 VAL A C 1
ATOM 584 O O . VAL A 1 72 ? 13.540 14.350 -27.907 1.00 97.81 72 VAL A O 1
ATOM 587 N N . GLU A 1 73 ? 13.925 12.766 -29.445 1.00 96.94 73 GLU A N 1
ATOM 588 C CA . GLU A 1 73 ? 12.834 11.880 -29.042 1.00 96.94 73 GLU A CA 1
ATOM 589 C C . GLU A 1 73 ? 12.968 11.458 -27.574 1.00 96.94 73 GLU A C 1
ATOM 591 O O . GLU A 1 73 ? 12.028 11.633 -26.800 1.00 96.94 73 GLU A O 1
ATOM 596 N N . SER A 1 74 ? 14.145 10.984 -27.151 1.00 94.38 74 SER A N 1
ATOM 597 C CA . SER A 1 74 ? 14.383 10.565 -25.761 1.00 94.38 74 SER A CA 1
ATOM 598 C C . SER A 1 74 ? 14.164 11.712 -24.776 1.00 94.38 74 SER A C 1
ATOM 600 O O . SER A 1 74 ? 13.590 11.516 -23.705 1.00 94.38 74 SER A O 1
ATOM 602 N N . THR A 1 75 ? 14.581 12.924 -25.148 1.00 96.38 75 THR A N 1
ATOM 603 C CA . THR A 1 75 ? 14.378 14.132 -24.342 1.00 96.38 75 THR A CA 1
ATOM 604 C C . THR A 1 75 ? 12.901 14.494 -24.255 1.00 96.38 75 THR A C 1
ATOM 606 O O . THR A 1 75 ? 12.409 14.771 -23.164 1.00 96.38 75 THR A O 1
ATOM 609 N N . LEU A 1 76 ? 12.173 14.450 -25.373 1.00 96.81 76 LEU A N 1
ATOM 610 C CA . LEU A 1 76 ? 10.738 14.734 -25.412 1.00 96.81 76 LEU A CA 1
ATOM 611 C C . LEU A 1 76 ? 9.941 13.715 -24.592 1.00 96.81 76 LEU A C 1
ATOM 613 O O . LEU A 1 76 ? 9.089 14.105 -23.794 1.00 96.81 76 LEU A O 1
ATOM 617 N N . ILE A 1 77 ? 10.250 12.423 -24.728 1.00 94.50 77 ILE A N 1
ATOM 618 C CA . ILE A 1 77 ? 9.627 11.355 -23.939 1.00 94.50 77 ILE A CA 1
ATOM 619 C C . ILE A 1 77 ? 9.949 11.551 -22.455 1.00 94.50 77 ILE A C 1
ATOM 621 O O . ILE A 1 77 ? 9.032 11.562 -21.631 1.00 94.50 77 ILE A O 1
ATOM 625 N N . GLY A 1 78 ? 11.221 11.766 -22.111 1.00 93.19 78 GLY A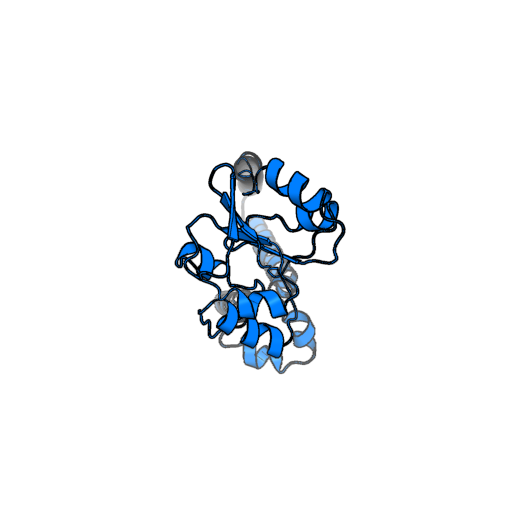 N 1
ATOM 626 C CA . GLY A 1 78 ? 11.659 12.006 -20.737 1.00 93.19 78 GLY A CA 1
ATOM 627 C C . GLY A 1 78 ? 10.966 13.214 -20.110 1.00 93.19 78 GLY A C 1
ATOM 628 O O . GLY A 1 78 ? 10.414 13.109 -19.015 1.00 93.19 78 GLY A O 1
ATOM 629 N N . TYR A 1 79 ? 10.902 14.332 -20.835 1.00 95.75 79 TYR A N 1
ATOM 630 C CA . TYR A 1 79 ? 10.185 15.529 -20.405 1.00 95.75 79 TYR A CA 1
ATOM 631 C C . TYR A 1 79 ? 8.693 15.253 -20.220 1.00 95.75 79 TYR A C 1
ATOM 633 O O . TYR A 1 79 ? 8.144 15.588 -19.178 1.00 95.75 79 TYR A O 1
ATOM 641 N N . SER A 1 80 ? 8.041 14.575 -21.170 1.00 93.31 80 SER A N 1
ATOM 642 C CA . SER A 1 80 ? 6.617 14.234 -21.066 1.00 93.31 80 SER A CA 1
ATOM 643 C C . SER A 1 80 ? 6.301 13.355 -19.853 1.00 93.31 80 SER A C 1
ATOM 645 O O . SER A 1 80 ? 5.206 13.432 -19.301 1.00 93.31 80 SER A O 1
ATOM 647 N N . TYR A 1 81 ? 7.253 12.523 -19.423 1.00 88.25 81 TYR A N 1
ATOM 648 C CA . TYR A 1 81 ? 7.102 11.675 -18.250 1.00 88.25 81 TYR A CA 1
ATOM 649 C C . TYR A 1 81 ? 7.327 12.458 -16.952 1.00 88.25 81 TYR A C 1
ATOM 651 O O . TYR A 1 81 ? 6.533 12.335 -16.026 1.00 88.25 81 TYR A O 1
ATOM 659 N N . ILE A 1 82 ? 8.372 13.290 -16.894 1.00 89.56 82 ILE A N 1
ATOM 660 C CA . ILE A 1 82 ? 8.713 14.098 -15.710 1.00 89.56 82 ILE A CA 1
ATOM 661 C C . ILE A 1 82 ? 7.702 15.230 -15.490 1.00 89.56 82 ILE A C 1
ATOM 663 O O . ILE A 1 82 ? 7.372 15.549 -14.352 1.00 89.56 82 ILE A O 1
ATOM 667 N N . ALA A 1 83 ? 7.187 15.823 -16.567 1.00 92.19 83 ALA A N 1
ATOM 668 C CA . ALA A 1 83 ? 6.210 16.905 -16.509 1.00 92.19 83 ALA A CA 1
ATOM 669 C C . ALA A 1 83 ? 4.817 16.433 -16.063 1.00 92.19 83 ALA A C 1
ATOM 671 O O . ALA A 1 83 ? 3.975 17.266 -15.726 1.00 92.19 83 ALA A O 1
ATOM 672 N N . LYS A 1 84 ? 4.547 15.117 -16.043 1.00 87.38 84 LYS A N 1
ATOM 673 C CA . LYS A 1 84 ? 3.291 14.601 -15.490 1.00 87.38 84 LYS A CA 1
ATOM 674 C C . LYS A 1 84 ? 3.261 14.871 -13.984 1.00 87.38 84 LYS A C 1
ATOM 676 O O . LYS A 1 84 ? 4.127 14.362 -13.268 1.00 87.38 84 LYS A O 1
ATOM 681 N N . PRO A 1 85 ? 2.268 15.625 -13.476 1.00 79.56 85 PRO A N 1
ATOM 682 C CA . PRO A 1 85 ? 2.151 15.850 -12.048 1.00 79.56 85 PRO A CA 1
ATOM 683 C C . PRO A 1 85 ? 1.944 14.504 -11.354 1.00 79.56 85 PRO A C 1
ATOM 685 O O . PRO A 1 85 ? 1.058 13.727 -11.719 1.00 79.56 85 PRO A O 1
ATOM 688 N N . ILE A 1 86 ? 2.770 14.224 -10.348 1.00 79.31 86 ILE A N 1
ATOM 689 C CA . ILE A 1 86 ? 2.550 13.083 -9.464 1.00 79.31 86 ILE A CA 1
ATOM 690 C C . ILE A 1 86 ? 1.252 13.388 -8.721 1.00 79.31 86 ILE A C 1
ATOM 692 O O . ILE A 1 86 ? 1.208 14.317 -7.913 1.00 79.31 86 ILE A O 1
ATOM 696 N N . SER A 1 87 ? 0.186 12.642 -9.021 1.00 73.88 87 SER A N 1
ATOM 697 C CA . SER A 1 87 ? -1.084 12.775 -8.309 1.00 73.88 87 SER A CA 1
ATOM 698 C C . SER A 1 87 ? -0.813 12.680 -6.812 1.00 73.88 87 SER A C 1
ATOM 700 O O . SER A 1 87 ? -0.145 11.734 -6.374 1.00 73.88 87 SER A O 1
ATOM 702 N N . ALA A 1 88 ? -1.310 13.651 -6.043 1.00 72.25 88 ALA A N 1
ATOM 703 C CA . ALA A 1 88 ? -1.191 13.620 -4.595 1.00 72.25 88 ALA A CA 1
ATOM 704 C C . ALA A 1 88 ? -1.684 12.258 -4.104 1.00 72.25 88 ALA A C 1
ATOM 706 O O . ALA A 1 88 ? -2.792 11.826 -4.430 1.00 72.25 88 ALA A O 1
ATOM 707 N N . ARG A 1 89 ? -0.815 11.538 -3.392 1.00 77.06 89 ARG A N 1
ATOM 708 C CA . ARG A 1 89 ? -1.185 10.237 -2.853 1.00 77.06 89 ARG A CA 1
ATOM 709 C C . ARG A 1 89 ? -2.314 10.460 -1.862 1.00 77.06 89 ARG A C 1
ATOM 711 O O . ARG A 1 89 ? -2.205 11.325 -0.996 1.00 77.06 89 ARG A O 1
ATOM 718 N N . GLU A 1 90 ? -3.362 9.664 -2.002 1.00 81.56 90 GLU A N 1
ATOM 719 C CA . GLU A 1 90 ? -4.478 9.666 -1.074 1.00 81.56 90 GLU A CA 1
ATOM 720 C C . GLU A 1 90 ? -3.980 9.550 0.376 1.00 81.56 90 GLU A C 1
ATOM 722 O O . GLU A 1 90 ? -3.144 8.698 0.695 1.00 81.56 90 GLU A O 1
ATOM 727 N N . ASN A 1 91 ? -4.456 10.463 1.222 1.00 90.06 91 ASN A N 1
ATOM 728 C CA . ASN A 1 91 ? -4.074 10.567 2.619 1.00 90.06 91 ASN A CA 1
ATOM 729 C C . ASN A 1 91 ? -5.295 10.947 3.459 1.00 90.06 91 ASN A C 1
ATOM 731 O O . ASN A 1 91 ? -6.184 11.663 2.993 1.00 90.06 91 ASN A O 1
ATOM 735 N N . ILE A 1 92 ? -5.316 10.489 4.704 1.00 93.44 92 ILE A N 1
ATOM 736 C CA . ILE A 1 92 ? -6.345 10.882 5.660 1.00 93.44 92 ILE A CA 1
ATOM 737 C C . ILE A 1 92 ? -6.188 12.345 6.104 1.00 93.44 92 ILE A C 1
ATOM 739 O O . ILE A 1 92 ? -5.069 12.874 6.111 1.00 93.44 92 ILE A O 1
ATOM 743 N N . PRO A 1 93 ? -7.289 12.996 6.518 1.00 94.62 93 PRO A N 1
ATOM 744 C CA . PRO A 1 93 ? -7.248 14.356 7.034 1.00 94.62 93 PRO A CA 1
ATOM 745 C C . PRO A 1 93 ? -6.352 14.502 8.282 1.00 94.62 93 PRO A C 1
ATOM 747 O O . PRO A 1 93 ? -6.312 13.591 9.120 1.00 94.62 93 PRO A O 1
ATOM 750 N N . PRO A 1 94 ? -5.659 15.647 8.458 1.00 93.88 94 PRO A N 1
ATOM 751 C CA . PRO A 1 94 ? -4.807 15.928 9.620 1.00 93.88 94 PRO A CA 1
ATOM 752 C C . PRO A 1 94 ? -5.491 15.748 10.982 1.00 93.88 94 PRO A C 1
ATOM 754 O O . PRO A 1 94 ? -4.834 15.447 11.977 1.00 93.88 94 PRO A O 1
ATOM 757 N N . GLU A 1 95 ? -6.805 15.935 11.044 1.00 95.62 95 GLU A N 1
ATOM 758 C CA . GLU A 1 95 ? -7.629 15.791 12.242 1.00 95.62 95 GLU A CA 1
ATOM 759 C C . GLU A 1 95 ? -7.585 14.366 12.795 1.00 95.62 95 GLU A C 1
ATOM 761 O O . GLU A 1 95 ? -7.487 14.190 14.009 1.00 95.62 95 GLU A O 1
ATOM 766 N N . ILE A 1 96 ? -7.586 13.356 11.917 1.00 96.56 96 ILE A N 1
ATOM 767 C CA . ILE A 1 96 ? -7.509 11.951 12.325 1.00 96.56 96 ILE A CA 1
ATOM 768 C C . ILE A 1 96 ? -6.142 11.665 12.964 1.00 96.56 96 ILE A C 1
ATOM 770 O O . ILE A 1 96 ? -6.075 11.037 14.021 1.00 96.56 96 ILE A O 1
ATOM 774 N N . TYR A 1 97 ? -5.052 12.198 12.400 1.00 95.81 97 TYR A N 1
ATOM 775 C CA . TYR A 1 97 ? -3.719 12.051 12.996 1.00 95.81 97 TYR A CA 1
ATOM 776 C C . TYR A 1 97 ? -3.641 12.653 14.405 1.00 95.81 97 TYR A C 1
ATOM 778 O O . TYR A 1 97 ? -3.087 12.027 15.306 1.00 95.81 97 TYR A O 1
ATOM 786 N N . LYS A 1 98 ? -4.263 13.817 14.632 1.00 95.00 98 LYS A N 1
ATOM 787 C CA . LYS A 1 98 ? -4.314 14.442 15.966 1.00 95.00 98 LYS A CA 1
ATOM 788 C C . LYS A 1 98 ? -5.050 13.582 16.997 1.00 95.00 98 LYS A C 1
ATOM 790 O O . LYS A 1 98 ? -4.748 13.680 18.183 1.00 95.00 98 LYS A O 1
ATOM 795 N N . ILE A 1 99 ? -6.022 12.769 16.577 1.00 95.69 99 ILE A N 1
ATOM 796 C CA . ILE A 1 99 ? -6.706 11.817 17.466 1.00 95.69 99 ILE A CA 1
ATOM 797 C C . ILE A 1 99 ? -5.730 10.717 17.886 1.00 95.69 99 ILE A C 1
ATOM 799 O O . ILE A 1 99 ? -5.610 10.438 19.076 1.00 95.69 99 ILE A O 1
ATOM 803 N N . PHE A 1 100 ? -4.981 10.155 16.934 1.00 95.38 100 PHE A N 1
ATOM 804 C CA . PHE A 1 100 ? -3.997 9.107 17.215 1.00 95.38 100 PHE A CA 1
ATOM 805 C C . PHE A 1 100 ? -2.854 9.600 18.104 1.00 95.38 100 PHE A C 1
ATOM 807 O O . PHE A 1 100 ? -2.450 8.900 19.019 1.00 95.38 100 PHE A O 1
ATOM 814 N N . GLU A 1 101 ? -2.365 10.823 17.892 1.00 94.06 101 GLU A N 1
ATOM 815 C CA . GLU A 1 101 ? -1.259 11.395 18.675 1.00 94.06 101 GLU A CA 1
ATOM 816 C C . GLU A 1 101 ? -1.619 11.658 20.148 1.00 94.06 101 GLU A C 1
ATOM 818 O O . GLU A 1 101 ? -0.738 11.651 21.021 1.00 94.06 101 GLU A O 1
ATOM 823 N N . LYS A 1 102 ? -2.908 11.891 20.433 1.00 95.00 102 LYS A N 1
ATOM 824 C CA . LYS A 1 102 ? -3.434 12.047 21.797 1.00 95.00 102 LYS A CA 1
ATOM 825 C C . LYS A 1 102 ? -3.536 10.715 22.534 1.00 95.00 102 LYS A C 1
ATOM 827 O O . LYS A 1 102 ? -3.433 10.701 23.758 1.00 95.00 102 LYS A O 1
ATOM 832 N N . ASP A 1 103 ? -3.725 9.619 21.811 1.00 94.31 103 ASP A N 1
ATOM 833 C CA . ASP A 1 103 ? -3.796 8.288 22.392 1.00 94.31 103 ASP A CA 1
ATOM 834 C C . ASP A 1 103 ? -2.384 7.728 22.622 1.00 94.31 103 ASP A C 1
ATOM 836 O O . ASP A 1 103 ? -1.593 7.571 21.696 1.00 94.31 103 ASP A O 1
ATOM 840 N N . LYS A 1 104 ? -2.045 7.456 23.886 1.00 92.12 104 LYS A N 1
ATOM 841 C CA . LYS A 1 104 ? -0.733 6.917 24.288 1.00 92.12 104 LYS A CA 1
ATOM 842 C C . LYS A 1 104 ? -0.731 5.404 24.495 1.00 92.12 104 LYS A C 1
ATOM 844 O O . LYS A 1 104 ? 0.298 4.857 24.884 1.00 92.12 104 LYS A O 1
ATOM 849 N N . SER A 1 105 ? -1.863 4.734 24.284 1.00 94.06 105 SER A N 1
ATOM 850 C CA . SER A 1 105 ? -1.922 3.275 24.380 1.00 94.06 105 SER A CA 1
ATOM 851 C C . 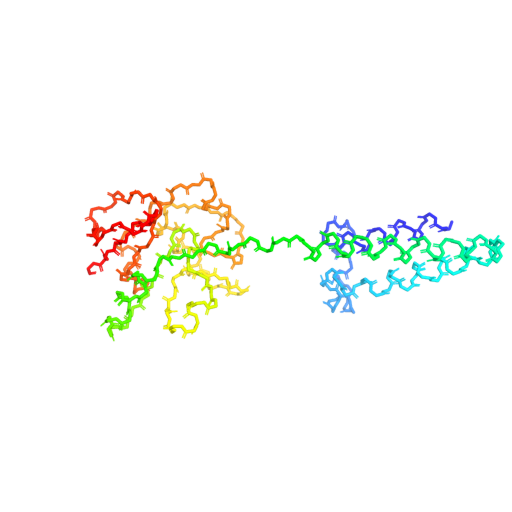SER A 1 105 ? -1.134 2.610 23.246 1.00 94.06 105 SER A C 1
ATOM 853 O O . SER A 1 105 ? -0.902 3.210 22.198 1.00 94.06 105 SER A O 1
ATOM 855 N N . ASP A 1 106 ? -0.691 1.368 23.451 1.00 94.69 106 ASP A N 1
ATOM 856 C CA . ASP A 1 106 ? -0.136 0.580 22.352 1.00 94.69 106 ASP A CA 1
ATOM 857 C C . ASP A 1 106 ? -1.288 0.019 21.520 1.00 94.69 106 ASP A C 1
ATOM 859 O O . ASP A 1 106 ? -1.987 -0.890 21.966 1.00 94.69 106 ASP A O 1
ATOM 863 N N . PHE A 1 107 ? -1.498 0.564 20.324 1.00 96.38 107 PHE A N 1
ATOM 864 C CA . PHE A 1 107 ? -2.560 0.141 19.419 1.00 96.38 107 PHE A CA 1
ATOM 865 C C . PHE A 1 107 ? -2.090 0.082 17.971 1.00 96.38 107 PHE A C 1
ATOM 867 O O . PHE A 1 107 ? -1.067 0.651 17.580 1.00 96.38 107 PHE A O 1
ATOM 874 N N . ARG A 1 108 ? -2.891 -0.600 17.152 1.00 96.25 108 ARG A N 1
ATOM 875 C CA . ARG A 1 108 ? -2.789 -0.575 15.699 1.00 96.25 108 ARG A CA 1
ATOM 876 C C . ARG A 1 108 ? -3.979 0.130 15.067 1.00 96.25 108 ARG A C 1
ATOM 878 O O . ARG A 1 108 ? -5.089 0.138 15.608 1.00 96.25 108 ARG A O 1
ATOM 885 N N . VAL A 1 109 ? -3.726 0.710 13.903 1.00 96.56 109 VAL A N 1
ATOM 886 C CA . VAL A 1 109 ? -4.732 1.331 13.042 1.00 96.56 109 VAL A CA 1
ATOM 887 C C . VAL A 1 109 ? -4.943 0.440 11.827 1.00 96.56 109 VAL A C 1
ATOM 889 O O . VAL A 1 109 ? -3.983 -0.117 11.292 1.00 96.56 109 VAL A O 1
ATOM 892 N N . PHE A 1 110 ? -6.192 0.302 11.398 1.00 95.75 110 PHE A N 1
ATOM 893 C CA . PHE A 1 110 ? -6.532 -0.400 10.170 1.00 95.75 110 PHE A CA 1
ATOM 894 C C . PHE A 1 110 ? -7.247 0.540 9.197 1.00 95.75 110 PHE A C 1
ATOM 896 O O . PHE A 1 110 ? -8.347 1.012 9.486 1.00 95.75 110 PHE A O 1
ATOM 903 N N . CYS A 1 111 ? -6.640 0.832 8.049 1.00 93.44 111 CYS A N 1
ATOM 904 C CA . CYS A 1 111 ? -7.295 1.537 6.959 1.00 93.44 111 CYS A CA 1
ATOM 905 C C . CYS A 1 111 ? -7.736 0.592 5.838 1.00 93.44 111 CYS A C 1
ATOM 907 O O . CYS A 1 111 ? -6.933 0.032 5.087 1.00 93.44 111 CYS A O 1
ATOM 909 N N . LEU A 1 112 ? -9.051 0.557 5.631 1.00 91.56 112 LEU A N 1
ATOM 910 C CA . LEU A 1 112 ? -9.716 -0.268 4.629 1.00 91.56 112 LEU A CA 1
ATOM 911 C C . LEU A 1 112 ? -9.465 0.142 3.183 1.00 91.56 112 LEU A C 1
ATOM 913 O O . LEU A 1 112 ? -9.913 -0.561 2.296 1.00 91.56 112 LEU A O 1
ATOM 917 N N . THR A 1 113 ? -8.805 1.264 2.907 1.00 88.38 113 THR A N 1
ATOM 918 C CA . THR A 1 113 ? -8.533 1.716 1.530 1.00 88.38 113 THR A CA 1
ATOM 919 C C . THR A 1 113 ? -7.089 2.175 1.342 1.00 88.38 113 THR A C 1
ATOM 921 O O . THR A 1 113 ? -6.808 2.983 0.462 1.00 88.38 113 THR A O 1
ATOM 924 N N . ARG A 1 114 ? -6.153 1.703 2.185 1.00 87.44 114 ARG A N 1
ATOM 925 C CA . ARG A 1 114 ? -4.735 2.139 2.185 1.00 87.44 114 ARG A CA 1
ATOM 926 C C . ARG A 1 114 ? -4.564 3.666 2.245 1.00 87.44 114 ARG A C 1
ATOM 928 O O . ARG A 1 114 ? -3.606 4.217 1.703 1.00 87.44 114 ARG A O 1
ATOM 935 N N . CYS A 1 115 ? -5.490 4.326 2.930 1.00 89.69 115 CYS A N 1
ATOM 936 C CA . CYS A 1 115 ? -5.569 5.772 3.105 1.00 89.69 115 CYS A CA 1
ATOM 937 C C . CYS A 1 115 ? -4.469 6.358 3.995 1.00 89.69 115 CYS A C 1
ATOM 939 O O . CYS A 1 115 ? -4.318 7.574 4.041 1.00 89.69 115 CYS A O 1
ATOM 941 N N . ILE A 1 116 ? -3.698 5.522 4.699 1.00 93.06 116 ILE A N 1
ATOM 942 C CA . ILE A 1 116 ? -2.498 5.952 5.416 1.00 93.06 116 ILE A CA 1
ATOM 943 C C . ILE A 1 116 ? -1.269 5.573 4.579 1.00 93.06 116 ILE A C 1
ATOM 945 O O . ILE A 1 116 ? -0.951 4.386 4.427 1.00 93.06 116 ILE A O 1
ATOM 949 N N . PRO A 1 117 ? -0.527 6.553 4.034 1.00 90.81 117 PRO A N 1
ATOM 950 C CA . PRO A 1 117 ? 0.747 6.283 3.392 1.00 90.81 117 PRO A CA 1
ATOM 951 C C . PRO A 1 117 ? 1.739 5.667 4.384 1.00 90.81 117 PRO A C 1
ATOM 953 O O . PRO A 1 117 ? 1.937 6.181 5.479 1.00 90.81 117 PRO A O 1
ATOM 956 N N . GLN A 1 118 ? 2.456 4.622 3.965 1.00 88.50 118 GLN A N 1
ATOM 957 C CA . GLN A 1 118 ? 3.469 3.954 4.801 1.00 88.50 118 GLN A CA 1
ATOM 958 C C . GLN A 1 118 ? 4.562 4.916 5.300 1.00 88.50 118 GLN A C 1
ATOM 960 O O . GLN A 1 118 ? 5.061 4.768 6.410 1.00 88.50 118 GLN A O 1
ATOM 965 N N . LYS A 1 119 ? 4.892 5.946 4.504 1.00 90.75 119 LYS A N 1
ATOM 966 C CA . LYS A 1 119 ? 5.794 7.034 4.911 1.00 90.75 119 LYS A CA 1
ATOM 967 C C . LYS A 1 119 ? 5.243 7.808 6.113 1.00 90.75 119 LYS A C 1
ATOM 969 O O . LYS A 1 119 ? 5.987 8.055 7.054 1.00 90.75 119 LYS A O 1
ATOM 974 N N . GLU A 1 120 ? 3.964 8.181 6.077 1.00 92.56 120 GLU A N 1
ATOM 975 C CA . GLU A 1 120 ? 3.315 8.926 7.163 1.00 92.56 120 GLU A CA 1
ATOM 976 C C . GLU A 1 120 ? 3.178 8.064 8.414 1.00 92.56 120 GLU A C 1
ATOM 978 O O . GLU A 1 120 ? 3.492 8.524 9.508 1.00 92.56 120 GLU A O 1
ATOM 983 N N . ALA A 1 121 ? 2.791 6.794 8.253 1.00 93.31 121 ALA A N 1
ATOM 984 C CA . ALA A 1 121 ? 2.738 5.852 9.365 1.00 93.31 121 ALA A CA 1
ATOM 985 C C . ALA A 1 121 ? 4.103 5.709 10.051 1.00 93.31 121 ALA A C 1
ATOM 987 O O . ALA A 1 121 ? 4.186 5.832 11.269 1.00 93.31 121 ALA A O 1
ATOM 988 N N . ALA A 1 122 ? 5.179 5.541 9.275 1.00 92.19 122 ALA A N 1
ATOM 989 C CA . ALA A 1 122 ? 6.533 5.453 9.812 1.00 92.19 122 ALA A CA 1
ATOM 990 C C . ALA A 1 122 ? 6.975 6.751 10.508 1.00 92.19 122 ALA A C 1
ATOM 992 O O . ALA A 1 122 ? 7.489 6.696 11.621 1.00 92.19 122 ALA A O 1
ATOM 993 N N . PHE A 1 123 ? 6.744 7.917 9.890 1.00 93.75 123 PHE A N 1
ATOM 994 C CA . PHE A 1 123 ? 7.131 9.214 10.458 1.00 93.75 123 PHE A CA 1
ATOM 995 C C . PHE A 1 123 ? 6.416 9.511 11.784 1.00 93.75 123 PHE A C 1
ATOM 997 O O . PHE A 1 123 ? 6.997 10.110 12.684 1.00 93.75 123 PHE A O 1
ATOM 1004 N N . ARG A 1 124 ? 5.164 9.064 11.915 1.00 93.50 124 ARG A N 1
ATOM 1005 C CA . ARG A 1 124 ? 4.322 9.283 13.100 1.00 93.50 124 ARG A CA 1
ATOM 1006 C C . ARG A 1 124 ? 4.349 8.125 14.098 1.00 93.50 124 ARG A C 1
ATOM 1008 O O . ARG A 1 124 ? 3.631 8.171 15.090 1.00 93.50 124 ARG A O 1
ATOM 1015 N N . GLY A 1 125 ? 5.136 7.079 13.839 1.00 93.50 125 GLY A N 1
ATOM 1016 C CA . GLY A 1 125 ? 5.202 5.891 14.695 1.00 93.50 125 GLY A CA 1
ATOM 1017 C C . GLY A 1 125 ? 3.898 5.085 14.768 1.00 93.50 125 GLY A C 1
ATOM 1018 O O . GLY A 1 125 ? 3.682 4.363 15.739 1.00 93.50 125 GLY A O 1
ATOM 1019 N N . LEU A 1 126 ? 3.018 5.195 13.766 1.00 94.81 126 LEU A N 1
ATOM 1020 C CA . LEU A 1 126 ? 1.765 4.444 13.715 1.00 94.81 126 LEU A CA 1
ATOM 1021 C C . LEU A 1 126 ? 2.029 2.988 13.324 1.00 94.81 126 LEU A C 1
ATOM 1023 O O . LEU A 1 126 ? 2.679 2.700 12.317 1.00 94.81 126 LEU A O 1
ATOM 1027 N N . LYS A 1 127 ? 1.457 2.059 14.091 1.00 94.81 127 LYS A N 1
ATOM 1028 C CA . LYS A 1 127 ? 1.458 0.631 13.766 1.00 94.81 127 LYS A CA 1
ATOM 1029 C C . LYS A 1 127 ? 0.220 0.324 12.928 1.00 94.81 127 LYS A C 1
ATOM 1031 O O . LYS A 1 127 ? -0.900 0.508 13.397 1.00 94.81 127 LYS A O 1
ATOM 1036 N N . LEU A 1 128 ? 0.409 -0.140 11.698 1.00 94.25 128 LEU A N 1
ATOM 1037 C CA . LEU A 1 128 ? -0.698 -0.497 10.808 1.00 94.25 128 LEU A CA 1
ATOM 1038 C C . LEU A 1 128 ? -0.979 -2.000 10.851 1.00 94.25 128 LEU A C 1
ATOM 1040 O O . LEU A 1 128 ? -0.064 -2.804 11.048 1.00 94.25 128 LEU A O 1
ATOM 1044 N N . VAL A 1 129 ? -2.248 -2.380 10.684 1.00 93.25 129 VAL A N 1
ATOM 1045 C CA . VAL A 1 129 ? -2.624 -3.781 10.451 1.00 93.25 129 VAL A CA 1
ATOM 1046 C C . VAL A 1 129 ? -2.475 -4.139 8.979 1.00 93.25 129 VAL A C 1
ATOM 1048 O O . VAL A 1 129 ? -1.959 -5.218 8.702 1.00 93.25 129 VAL A O 1
ATOM 1051 N N . GLU A 1 130 ? -2.856 -3.258 8.047 1.00 87.00 130 GLU A N 1
ATOM 1052 C CA . GLU A 1 130 ? -2.526 -3.413 6.628 1.00 87.00 130 GLU A CA 1
ATOM 1053 C C . GLU A 1 130 ? -1.075 -3.032 6.321 1.00 87.00 130 GLU A C 1
ATOM 1055 O O . GLU A 1 130 ? -0.426 -2.261 7.032 1.00 87.00 130 GLU A O 1
ATOM 1060 N N . GLY A 1 131 ? -0.560 -3.511 5.191 1.00 82.56 131 GLY A N 1
ATOM 1061 C CA . GLY A 1 131 ? 0.779 -3.132 4.767 1.00 82.56 131 GLY A CA 1
ATOM 1062 C C . GLY A 1 131 ? 1.244 -3.807 3.495 1.00 82.56 131 GLY A C 1
ATOM 1063 O O . GLY A 1 131 ? 0.476 -4.482 2.812 1.00 82.56 131 GLY A O 1
ATOM 1064 N N . TYR A 1 132 ? 2.518 -3.582 3.177 1.00 82.75 132 TYR A N 1
ATOM 1065 C CA . TYR A 1 132 ? 3.225 -4.273 2.108 1.00 82.75 132 TYR A CA 1
ATOM 1066 C C . TYR A 1 132 ? 4.369 -5.088 2.714 1.00 82.75 132 TYR A C 1
ATOM 1068 O O . TYR A 1 132 ? 5.326 -4.513 3.229 1.00 82.75 132 TYR A O 1
ATOM 1076 N N . GLY A 1 133 ? 4.262 -6.413 2.664 1.00 83.00 133 GLY A N 1
ATOM 1077 C CA . GLY A 1 133 ? 5.254 -7.350 3.183 1.00 83.00 133 GLY A CA 1
ATOM 1078 C C . GLY A 1 133 ? 5.734 -8.297 2.090 1.00 83.00 133 GLY A C 1
ATOM 1079 O O . GLY A 1 133 ? 4.926 -8.946 1.425 1.00 83.00 133 GLY A O 1
ATOM 1080 N N . THR A 1 134 ? 7.054 -8.390 1.906 1.00 83.25 134 THR A N 1
ATOM 1081 C CA . THR A 1 134 ? 7.673 -9.342 0.966 1.00 83.25 134 THR A CA 1
ATOM 1082 C C . THR A 1 134 ? 7.567 -10.780 1.447 1.00 83.25 134 THR A C 1
ATOM 1084 O O . THR A 1 134 ? 7.378 -11.675 0.626 1.00 83.25 134 THR A O 1
ATOM 1087 N N . LEU A 1 135 ? 7.638 -10.980 2.762 1.00 87.81 135 LEU A N 1
ATOM 1088 C CA . LEU A 1 135 ? 7.389 -12.236 3.452 1.00 87.81 135 LEU A CA 1
ATOM 1089 C C . LEU A 1 135 ? 6.297 -11.999 4.486 1.00 87.81 135 LEU A C 1
ATOM 1091 O O . LEU A 1 135 ? 6.363 -11.041 5.257 1.00 87.81 135 LEU A O 1
ATOM 1095 N N . GLN A 1 136 ? 5.298 -12.870 4.484 1.00 87.75 136 GLN A N 1
ATOM 1096 C CA . GLN A 1 136 ? 4.187 -12.824 5.419 1.00 87.75 136 GLN A CA 1
ATOM 1097 C C . GLN A 1 136 ? 3.998 -14.206 6.016 1.00 87.75 136 GLN A C 1
ATOM 1099 O O . GLN A 1 136 ? 4.133 -15.224 5.336 1.00 87.75 136 GLN A O 1
ATOM 1104 N N . GLU A 1 137 ? 3.709 -14.229 7.308 1.00 90.31 137 GLU A N 1
ATOM 1105 C CA . GLU A 1 137 ? 3.431 -15.459 8.026 1.00 90.31 137 GLU A CA 1
ATOM 1106 C C . GLU A 1 137 ? 2.074 -16.014 7.560 1.00 90.31 137 GLU A C 1
ATOM 1108 O O . GLU A 1 137 ? 1.110 -15.266 7.370 1.00 90.31 137 GLU A O 1
ATOM 1113 N N . LYS A 1 138 ? 2.011 -17.326 7.301 1.00 90.25 138 LYS A N 1
ATOM 1114 C CA . LYS A 1 138 ? 0.827 -17.951 6.695 1.00 90.25 138 LYS A CA 1
ATOM 1115 C C . LYS A 1 138 ? -0.405 -17.796 7.586 1.00 90.25 138 LYS A C 1
ATOM 1117 O O . LYS A 1 138 ? -1.484 -17.504 7.080 1.00 90.25 138 LYS A O 1
ATOM 1122 N N . THR A 1 139 ? -0.244 -17.930 8.902 1.00 92.00 139 THR A N 1
ATOM 1123 C CA . THR A 1 139 ? -1.358 -17.789 9.844 1.00 92.00 139 THR A CA 1
ATOM 1124 C C . THR A 1 139 ? -1.913 -16.370 9.819 1.00 92.00 139 THR A C 1
ATOM 1126 O O . THR A 1 139 ? -3.130 -16.204 9.775 1.00 92.00 139 THR A O 1
ATOM 1129 N N . TYR A 1 140 ? -1.059 -15.343 9.759 1.00 91.50 140 TYR A N 1
ATOM 1130 C CA . TYR A 1 140 ? -1.494 -13.963 9.529 1.00 91.50 140 TYR A CA 1
ATOM 1131 C C . TYR A 1 140 ? -2.287 -13.816 8.216 1.00 91.50 140 TYR A C 1
ATOM 1133 O O . TYR A 1 140 ? -3.387 -13.262 8.233 1.00 91.50 140 TYR A O 1
ATOM 1141 N N . PHE A 1 141 ? -1.775 -14.352 7.102 1.00 90.56 141 PHE A N 1
ATOM 1142 C CA . PHE A 1 141 ? -2.416 -14.269 5.781 1.00 90.56 141 PHE A CA 1
ATOM 1143 C C . PHE A 1 141 ? -3.784 -14.972 5.720 1.00 90.56 141 PHE A C 1
ATOM 1145 O O . PHE A 1 141 ? -4.717 -14.479 5.084 1.00 90.56 141 PHE A O 1
ATOM 1152 N N . ASP A 1 142 ? -3.938 -16.102 6.404 1.00 90.88 142 ASP A N 1
ATOM 1153 C CA . ASP A 1 142 ? -5.211 -16.825 6.477 1.00 90.88 142 ASP A CA 1
ATOM 1154 C C . ASP A 1 142 ? -6.191 -16.136 7.440 1.00 90.88 142 ASP A C 1
ATOM 1156 O O . ASP A 1 142 ? -7.399 -16.070 7.191 1.00 90.88 142 ASP A O 1
ATOM 1160 N N . LYS A 1 143 ? -5.681 -15.596 8.554 1.00 93.56 143 LYS A N 1
ATOM 1161 C CA . LYS A 1 143 ? -6.496 -14.931 9.575 1.00 93.56 143 LYS A CA 1
ATOM 1162 C C . LYS A 1 143 ? -7.071 -13.617 9.064 1.00 93.56 143 LYS A C 1
ATOM 1164 O O . LYS A 1 143 ? -8.261 -13.379 9.235 1.00 93.56 143 LYS A O 1
ATOM 1169 N N . ILE A 1 144 ? -6.266 -12.798 8.391 1.00 93.06 144 ILE A N 1
ATOM 1170 C CA . ILE A 1 144 ? -6.700 -11.486 7.902 1.00 93.06 144 ILE A CA 1
ATOM 1171 C C . ILE A 1 144 ? -7.792 -11.587 6.825 1.00 93.06 144 ILE A C 1
ATOM 1173 O O . ILE A 1 144 ? -8.696 -10.759 6.801 1.00 93.06 144 ILE A O 1
ATOM 1177 N N . GLN A 1 145 ? -7.784 -12.635 5.994 1.00 92.62 145 GLN A N 1
ATOM 1178 C CA . GLN A 1 145 ? -8.862 -12.916 5.037 1.00 92.62 145 GLN A CA 1
ATOM 1179 C C . GLN A 1 145 ? -10.199 -13.150 5.751 1.00 92.62 145 GLN A C 1
ATOM 1181 O O . GLN A 1 145 ? -11.201 -12.507 5.437 1.00 92.62 145 GLN A O 1
ATOM 1186 N N . LYS A 1 146 ? -10.196 -13.996 6.791 1.00 93.25 146 LYS A N 1
ATOM 1187 C CA . LYS A 1 146 ? -11.379 -14.234 7.637 1.00 93.25 146 LYS A CA 1
ATOM 1188 C C . LYS A 1 146 ? -11.836 -12.955 8.333 1.00 93.25 146 LYS A C 1
ATOM 1190 O O . LYS A 1 146 ? -13.026 -12.664 8.358 1.00 93.25 146 LYS A O 1
ATOM 1195 N N . THR A 1 147 ? -10.892 -12.179 8.861 1.00 94.75 147 THR A N 1
ATOM 1196 C CA . THR A 1 147 ? -11.166 -10.895 9.514 1.00 94.75 147 THR A CA 1
ATOM 1197 C C . THR A 1 147 ? -11.838 -9.904 8.578 1.00 94.75 147 THR A C 1
ATOM 1199 O O . THR A 1 147 ? -12.718 -9.175 9.016 1.00 94.75 147 THR A O 1
ATOM 1202 N N . LEU A 1 148 ? -11.459 -9.893 7.303 1.00 93.00 148 LEU A N 1
ATOM 1203 C CA . LEU A 1 148 ? -12.002 -8.989 6.293 1.00 93.00 148 LEU A CA 1
ATOM 1204 C C . LEU A 1 148 ? -13.258 -9.508 5.595 1.00 93.00 148 LEU A C 1
ATOM 1206 O O . LEU A 1 148 ? -13.808 -8.804 4.751 1.00 93.00 148 LEU A O 1
ATOM 1210 N N . ASN A 1 149 ? -13.688 -10.726 5.929 1.00 91.06 149 ASN A N 1
ATOM 1211 C CA . ASN A 1 149 ? -14.773 -11.428 5.255 1.00 91.06 149 ASN A CA 1
ATOM 1212 C C . ASN A 1 149 ? -14.594 -11.466 3.723 1.00 91.06 149 ASN A C 1
ATOM 1214 O O . ASN A 1 149 ? -15.532 -11.259 2.956 1.00 91.06 149 ASN A O 1
ATOM 1218 N N . THR A 1 150 ? -13.361 -11.694 3.274 1.00 90.06 150 THR A N 1
ATOM 1219 C CA . THR A 1 150 ? -13.011 -11.803 1.853 1.00 90.06 150 THR A CA 1
ATOM 1220 C C . THR A 1 150 ? -11.980 -12.912 1.661 1.00 90.06 150 THR A C 1
ATOM 1222 O O . THR A 1 150 ? -11.411 -13.428 2.625 1.00 90.06 150 THR A O 1
ATOM 1225 N N . ARG A 1 151 ? -11.740 -13.307 0.413 1.00 89.06 151 ARG A N 1
ATOM 1226 C CA . ARG A 1 151 ? -10.805 -14.380 0.074 1.00 89.06 151 ARG A CA 1
ATOM 1227 C C . ARG A 1 151 ? -10.044 -14.045 -1.196 1.00 89.06 151 ARG A C 1
ATOM 1229 O O . ARG A 1 151 ? -10.612 -13.503 -2.142 1.00 89.06 151 ARG A O 1
ATOM 1236 N N . TRP A 1 152 ? -8.771 -14.411 -1.225 1.00 88.06 152 TRP A N 1
ATOM 1237 C CA . TRP A 1 152 ? -7.950 -14.356 -2.424 1.00 88.06 152 TRP A CA 1
ATOM 1238 C C . TRP A 1 152 ? -6.996 -15.556 -2.460 1.00 88.06 152 TRP A C 1
ATOM 1240 O O . TRP A 1 152 ? -6.332 -15.883 -1.481 1.00 88.06 152 TRP A O 1
ATOM 1250 N N . ASP A 1 153 ? -6.915 -16.222 -3.611 1.00 82.88 153 ASP A N 1
ATOM 1251 C CA . ASP A 1 153 ? -6.223 -17.517 -3.725 1.00 82.88 153 ASP A CA 1
ATOM 1252 C C . ASP A 1 153 ? -4.739 -17.396 -4.123 1.00 82.88 153 ASP A C 1
ATOM 1254 O O . ASP A 1 153 ? -4.036 -18.395 -4.267 1.00 82.88 153 ASP A O 1
ATOM 1258 N N . LYS A 1 154 ? -4.238 -16.167 -4.299 1.00 85.62 154 LYS A N 1
ATOM 1259 C CA . LYS A 1 154 ? -2.848 -15.873 -4.677 1.00 85.62 154 LYS A CA 1
ATOM 1260 C C . LYS A 1 154 ? -2.115 -15.158 -3.547 1.00 85.62 154 LYS A C 1
ATOM 1262 O O . LYS A 1 154 ? -2.686 -14.286 -2.902 1.00 85.62 154 LYS A O 1
ATOM 1267 N N . TYR A 1 155 ? -0.834 -15.466 -3.350 1.00 84.88 155 TYR A N 1
ATOM 1268 C CA . TYR A 1 155 ? 0.012 -14.668 -2.461 1.00 84.88 155 TYR A CA 1
ATOM 1269 C C . TYR A 1 155 ? 0.070 -13.220 -2.955 1.00 84.88 155 TYR A C 1
ATOM 1271 O O . TYR A 1 155 ? 0.319 -12.971 -4.138 1.00 84.88 155 TYR A O 1
ATOM 1279 N N . THR A 1 156 ? -0.139 -12.264 -2.054 1.00 88.06 156 THR A N 1
ATOM 1280 C CA . THR A 1 156 ? -0.092 -10.838 -2.376 1.00 88.06 156 THR A CA 1
ATOM 1281 C C . THR A 1 156 ? 0.856 -10.114 -1.451 1.00 88.06 156 THR A C 1
ATOM 1283 O O . THR A 1 156 ? 0.888 -10.351 -0.250 1.00 88.06 156 THR A O 1
ATOM 1286 N N . LEU A 1 157 ? 1.628 -9.192 -2.020 1.00 86.44 157 LEU A N 1
ATOM 1287 C CA . LEU A 1 157 ? 2.584 -8.404 -1.249 1.00 86.44 157 LEU A CA 1
ATOM 1288 C C . LEU A 1 157 ? 1.877 -7.381 -0.362 1.00 86.44 157 LEU A C 1
ATOM 1290 O O . LEU A 1 157 ? 2.379 -7.065 0.708 1.00 86.44 157 LEU A O 1
ATOM 1294 N N . SER A 1 158 ? 0.710 -6.886 -0.781 1.00 88.25 158 SER A N 1
ATOM 1295 C CA . SER A 1 158 ? -0.161 -6.089 0.075 1.00 88.25 158 SER A CA 1
ATOM 1296 C C . SER A 1 158 ? -1.256 -6.939 0.693 1.00 88.25 158 SER A C 1
ATOM 1298 O O . SER A 1 158 ? -1.841 -7.780 0.004 1.00 88.25 158 SER A O 1
ATOM 1300 N N . VAL A 1 159 ? -1.575 -6.659 1.953 1.00 87.81 159 VAL A N 1
ATOM 1301 C CA . VAL A 1 159 ? -2.716 -7.263 2.638 1.00 87.81 159 VAL A CA 1
ATOM 1302 C C . VAL A 1 159 ? -3.667 -6.184 3.158 1.00 87.81 159 VAL A C 1
ATOM 1304 O O . VAL A 1 159 ? -3.233 -5.365 3.967 1.00 87.81 159 VAL A O 1
ATOM 1307 N N . PRO A 1 160 ? -4.946 -6.217 2.740 1.00 88.56 160 PRO A N 1
ATOM 1308 C CA . PRO A 1 160 ? -5.452 -7.022 1.621 1.00 88.56 160 PRO A CA 1
ATOM 1309 C C . PRO A 1 160 ? -4.855 -6.588 0.252 1.00 88.56 160 PRO A C 1
ATOM 1311 O O . PRO A 1 160 ? -4.156 -5.564 0.156 1.00 88.56 160 PRO A O 1
ATOM 1314 N N . PRO A 1 161 ? -5.056 -7.386 -0.814 1.00 89.12 161 PRO A N 1
ATOM 1315 C CA . PRO A 1 161 ? -4.622 -7.064 -2.175 1.00 89.12 161 PRO A CA 1
ATOM 1316 C C . PRO A 1 161 ? -5.139 -5.695 -2.620 1.00 89.12 161 PRO A C 1
ATOM 1318 O O . PRO A 1 161 ? -6.242 -5.306 -2.241 1.00 89.12 161 PRO A O 1
ATOM 1321 N N . PHE A 1 162 ? -4.375 -4.961 -3.434 1.00 84.06 162 PHE A N 1
ATOM 1322 C CA . PHE A 1 162 ? -4.801 -3.630 -3.892 1.00 84.06 162 PHE A CA 1
ATOM 1323 C C . PHE A 1 162 ? -6.117 -3.677 -4.681 1.00 84.06 162 PHE A C 1
ATOM 1325 O O . PHE A 1 162 ? -6.893 -2.729 -4.648 1.00 84.06 162 PHE A O 1
ATOM 1332 N N . GLU A 1 163 ? -6.381 -4.797 -5.345 1.00 84.31 163 GLU A N 1
ATOM 1333 C CA . GLU A 1 163 ? -7.605 -5.058 -6.086 1.00 84.31 163 GLU A CA 1
ATOM 1334 C C . GLU A 1 163 ? -8.825 -5.151 -5.161 1.00 84.31 163 GLU A C 1
ATOM 1336 O O . GLU A 1 163 ? -9.911 -4.720 -5.539 1.00 84.31 163 GLU A O 1
ATOM 1341 N N . ALA A 1 164 ? -8.659 -5.663 -3.936 1.00 85.94 164 ALA A N 1
ATOM 1342 C CA . ALA A 1 164 ? -9.773 -5.862 -3.012 1.00 85.94 164 ALA A CA 1
ATOM 1343 C C . ALA A 1 164 ? -10.474 -4.535 -2.695 1.00 85.94 164 ALA A C 1
ATOM 1345 O O . ALA A 1 164 ? -11.694 -4.457 -2.754 1.00 85.94 164 ALA A O 1
ATOM 1346 N N . TYR A 1 165 ? -9.708 -3.470 -2.459 1.00 80.38 165 TYR A N 1
ATOM 1347 C CA . TYR A 1 165 ? -10.265 -2.150 -2.151 1.00 80.38 165 TYR A CA 1
ATOM 1348 C C . TYR A 1 165 ? -10.890 -1.439 -3.358 1.00 80.38 165 TYR A C 1
ATOM 1350 O O . TYR A 1 165 ? -11.677 -0.517 -3.175 1.00 80.38 165 TYR A O 1
ATOM 1358 N N . LEU A 1 166 ? -10.500 -1.807 -4.584 1.00 81.75 166 LEU A N 1
ATOM 1359 C CA . LEU A 1 166 ? -11.004 -1.177 -5.811 1.00 81.75 166 LEU A CA 1
ATOM 1360 C C . LEU A 1 166 ? -12.373 -1.724 -6.220 1.00 81.75 166 LEU A C 1
ATOM 1362 O O . LEU A 1 166 ? -13.152 -1.006 -6.840 1.00 81.75 166 LEU A O 1
ATOM 1366 N N . TYR A 1 167 ? -12.649 -2.987 -5.892 1.00 84.00 167 TYR A N 1
ATOM 1367 C CA . TYR A 1 167 ? -13.842 -3.695 -6.361 1.00 84.00 167 TYR A CA 1
ATOM 1368 C C . TYR A 1 167 ? -14.777 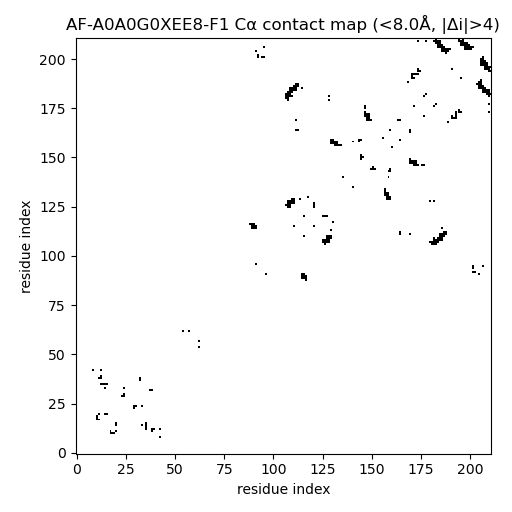-4.148 -5.235 1.00 84.00 167 TYR A C 1
ATOM 1370 O O . TYR A 1 167 ? -15.872 -4.626 -5.526 1.00 84.00 167 TYR A O 1
ATOM 1378 N N . GLN A 1 168 ? -14.366 -4.041 -3.967 1.00 85.69 168 GLN A N 1
ATOM 1379 C CA . GLN A 1 168 ? -15.153 -4.501 -2.822 1.00 85.69 168 GLN A CA 1
ATOM 1380 C C . GLN A 1 168 ? -15.164 -3.467 -1.693 1.00 85.69 168 GLN A C 1
ATOM 1382 O O . GLN A 1 168 ? -14.124 -2.978 -1.248 1.00 85.69 168 GLN A O 1
ATOM 1387 N N . GLU A 1 169 ? -16.353 -3.203 -1.156 1.00 91.69 169 GLU A N 1
ATOM 1388 C CA . GLU A 1 169 ? -16.520 -2.525 0.129 1.00 91.69 169 GLU A CA 1
ATOM 1389 C C . GLU A 1 169 ? -16.328 -3.544 1.258 1.00 91.69 169 GLU A C 1
ATOM 1391 O O . GLU A 1 169 ? -17.283 -4.136 1.760 1.00 91.69 169 GLU A O 1
ATOM 1396 N N . LEU A 1 170 ? -15.069 -3.803 1.610 1.00 92.69 170 LEU A N 1
ATOM 1397 C CA . LEU A 1 170 ? -14.681 -4.734 2.669 1.00 92.69 170 LEU A CA 1
ATOM 1398 C C . LEU A 1 170 ? -15.398 -4.430 3.999 1.00 92.69 170 LEU A C 1
ATOM 1400 O O . LEU A 1 170 ? -15.270 -3.349 4.564 1.00 92.69 170 LEU A O 1
ATOM 1404 N N . GLN A 1 171 ? -16.104 -5.421 4.543 1.00 94.50 171 GLN A N 1
ATOM 1405 C CA . GLN A 1 171 ? -16.815 -5.320 5.822 1.00 94.50 171 GLN A CA 1
ATOM 1406 C C . GLN A 1 171 ? -16.111 -6.201 6.863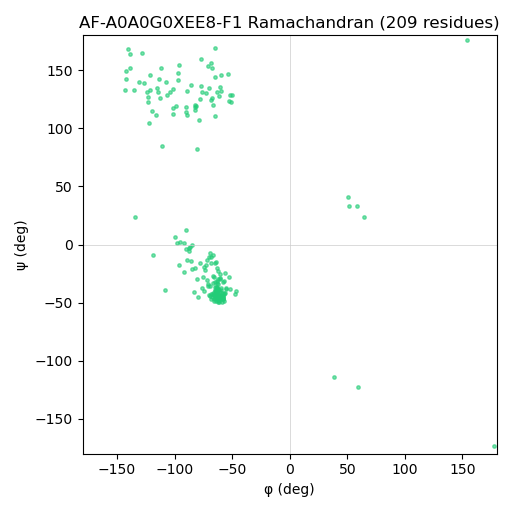 1.00 94.50 171 GLN A C 1
ATOM 1408 O O . GLN A 1 171 ? -16.484 -7.367 7.027 1.00 94.50 171 GLN A O 1
ATOM 1413 N N . PRO A 1 172 ? -15.061 -5.693 7.535 1.00 95.19 172 PRO A N 1
ATOM 1414 C CA . PRO A 1 172 ? -14.322 -6.483 8.503 1.00 95.19 172 PRO A CA 1
ATOM 1415 C C . PRO A 1 172 ? -15.160 -6.804 9.741 1.00 95.19 172 PRO A C 1
ATOM 1417 O O . PRO A 1 172 ? -16.009 -6.023 10.161 1.00 95.19 172 PRO A O 1
ATOM 1420 N N . ASN A 1 173 ? -14.855 -7.928 10.378 1.00 96.00 173 ASN A N 1
ATOM 1421 C CA . ASN A 1 173 ? -15.377 -8.275 11.690 1.00 96.00 173 ASN A CA 1
ATOM 1422 C C . ASN A 1 173 ? -14.558 -7.559 12.777 1.00 96.00 173 ASN A C 1
ATOM 1424 O O . ASN A 1 173 ? -13.352 -7.797 12.915 1.00 96.00 173 ASN A O 1
ATOM 1428 N N . ALA A 1 174 ? -15.202 -6.705 13.569 1.00 95.88 174 ALA A N 1
ATOM 1429 C CA . ALA A 1 174 ? -14.523 -5.881 14.568 1.00 95.88 174 ALA A CA 1
ATOM 1430 C C . ALA A 1 174 ? -13.873 -6.724 15.678 1.00 95.88 174 ALA A C 1
ATOM 1432 O O . ALA A 1 174 ? -12.770 -6.418 16.134 1.00 95.88 174 ALA A O 1
ATOM 1433 N N . LYS A 1 175 ? -14.525 -7.822 16.086 1.00 95.00 175 LYS A N 1
ATOM 1434 C CA . LYS A 1 175 ? -14.006 -8.733 17.115 1.00 95.00 175 LYS A CA 1
ATOM 1435 C C . LYS A 1 175 ? -12.708 -9.393 16.655 1.00 95.00 175 LYS A C 1
ATOM 1437 O O . LYS A 1 175 ? -11.745 -9.426 17.412 1.00 95.00 175 LYS A O 1
ATOM 1442 N N . LEU A 1 176 ? -12.662 -9.860 15.407 1.00 95.94 176 LEU A N 1
ATOM 1443 C CA . LEU A 1 176 ? -11.450 -10.444 14.830 1.00 95.94 176 LEU A CA 1
ATOM 1444 C C . LEU A 1 176 ? -10.362 -9.388 14.593 1.00 95.94 176 LEU A C 1
ATOM 1446 O O . LEU A 1 176 ? -9.186 -9.688 14.774 1.00 95.94 176 LEU A O 1
ATOM 1450 N N . LEU A 1 177 ? -10.725 -8.155 14.216 1.00 95.25 177 LEU A N 1
ATOM 1451 C CA . LEU A 1 177 ? -9.761 -7.053 14.099 1.00 95.25 177 LEU A CA 1
ATOM 1452 C C . LEU A 1 177 ? -9.117 -6.701 15.444 1.00 95.25 177 LEU A C 1
ATOM 1454 O O . LEU A 1 177 ? -7.917 -6.415 15.486 1.00 95.25 177 LEU A O 1
ATOM 1458 N N . ARG A 1 178 ? -9.873 -6.767 16.546 1.00 95.06 178 ARG A N 1
ATOM 1459 C CA . ARG A 1 178 ? -9.347 -6.542 17.901 1.00 95.06 178 ARG A CA 1
ATOM 1460 C C . ARG A 1 178 ? -8.203 -7.500 18.242 1.00 95.06 178 ARG A C 1
ATOM 1462 O O . ARG A 1 178 ? -7.259 -7.101 18.913 1.00 95.06 178 ARG A O 1
ATOM 1469 N N . GLU A 1 179 ? -8.219 -8.730 17.726 1.00 94.81 179 GLU A N 1
ATOM 1470 C CA . GLU A 1 179 ? -7.140 -9.708 17.947 1.00 94.81 179 GLU A CA 1
ATOM 1471 C C . GLU A 1 179 ? -5.792 -9.286 17.335 1.00 94.81 179 GLU A C 1
ATOM 1473 O O . GLU A 1 179 ? -4.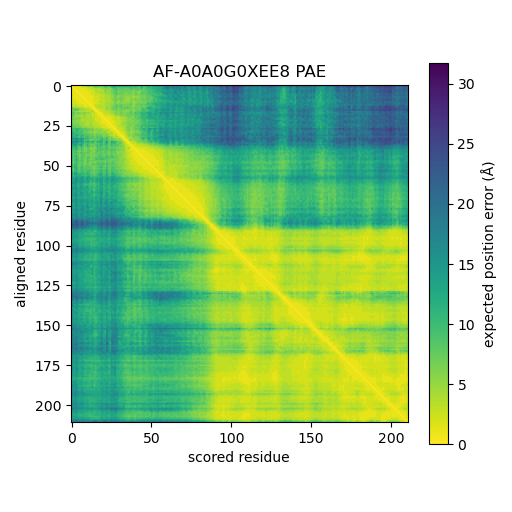753 -9.827 17.707 1.00 94.81 179 GLU A O 1
ATOM 1478 N N . PHE A 1 180 ? -5.785 -8.310 16.420 1.00 94.06 180 PHE A N 1
ATOM 1479 C CA . PHE A 1 180 ? -4.566 -7.678 15.902 1.00 94.06 180 PHE A CA 1
ATOM 1480 C C . PHE A 1 180 ? -4.136 -6.455 16.721 1.00 94.06 180 PHE A C 1
ATOM 1482 O O . PHE A 1 180 ? -3.283 -5.691 16.271 1.00 94.06 180 PHE A O 1
ATOM 1489 N N . ASN A 1 181 ? -4.719 -6.256 17.907 1.00 96.06 181 ASN A N 1
ATOM 1490 C CA . ASN A 1 181 ? -4.586 -5.043 18.707 1.00 96.06 181 ASN A CA 1
ATOM 1491 C C . ASN A 1 181 ? -5.054 -3.784 17.945 1.00 96.06 181 ASN A C 1
ATOM 1493 O O . ASN A 1 181 ? -4.481 -2.703 18.083 1.00 96.06 181 ASN A O 1
ATOM 1497 N N . THR A 1 182 ? -6.063 -3.934 17.077 1.00 96.88 182 THR A N 1
ATOM 1498 C CA . THR A 1 182 ? -6.644 -2.812 16.327 1.00 96.88 182 THR A CA 1
ATOM 1499 C C . THR A 1 182 ? -7.570 -2.023 17.232 1.00 96.88 182 THR A C 1
ATOM 1501 O O . THR A 1 182 ? -8.520 -2.587 17.770 1.00 96.88 182 THR A O 1
ATOM 1504 N N . LYS A 1 183 ? -7.329 -0.718 17.342 1.00 97.44 183 LYS A N 1
ATOM 1505 C CA . LYS A 1 183 ? -8.191 0.199 18.097 1.00 97.44 183 LYS A CA 1
ATOM 1506 C C . LYS A 1 183 ? -8.981 1.124 17.186 1.00 97.44 183 LYS A C 1
ATOM 1508 O O . LYS A 1 183 ? -10.159 1.364 17.426 1.00 97.44 183 LYS A O 1
ATOM 1513 N N . TYR A 1 184 ? -8.350 1.605 16.119 1.00 97.69 184 TYR A N 1
ATOM 1514 C CA . TYR A 1 184 ? -8.968 2.533 15.179 1.00 97.69 184 TYR A CA 1
ATOM 1515 C C . TYR A 1 184 ? -9.111 1.905 13.803 1.00 97.69 184 TYR A C 1
ATOM 1517 O O . TYR A 1 184 ? -8.160 1.321 13.279 1.00 97.69 184 TYR A O 1
ATOM 1525 N N . VAL A 1 185 ? -10.288 2.075 13.206 1.00 97.31 185 VAL A N 1
ATOM 1526 C CA . VAL A 1 185 ? -10.565 1.660 11.830 1.00 97.31 185 VAL A CA 1
ATOM 1527 C C . VAL A 1 185 ? -10.996 2.863 11.013 1.00 97.31 185 VAL A C 1
ATOM 1529 O O . VAL A 1 185 ? -11.847 3.641 11.443 1.00 97.31 185 VAL A O 1
ATOM 1532 N N . ILE A 1 186 ? -10.405 3.009 9.831 1.00 96.62 186 ILE A N 1
ATOM 1533 C CA . ILE A 1 186 ? -10.724 4.076 8.888 1.00 96.62 186 ILE A CA 1
ATOM 1534 C C . ILE A 1 186 ? -11.345 3.460 7.639 1.00 96.62 186 ILE A C 1
ATOM 1536 O O . ILE A 1 186 ? -10.799 2.516 7.063 1.00 96.62 186 ILE A O 1
ATOM 1540 N N . SER A 1 187 ? -12.473 4.019 7.210 1.00 95.31 187 SER A N 1
ATOM 1541 C CA . SER A 1 187 ? -13.229 3.558 6.045 1.00 95.31 187 SER A CA 1
ATOM 1542 C C . SER A 1 187 ? -13.751 4.729 5.220 1.00 95.31 187 SER A C 1
ATOM 1544 O O . SER A 1 187 ? -14.045 5.779 5.777 1.00 95.31 187 SER A O 1
ATOM 1546 N N . LYS A 1 188 ? -13.938 4.551 3.910 1.00 94.06 188 LYS A N 1
ATOM 1547 C CA . LYS A 1 188 ? -14.670 5.514 3.059 1.00 94.06 188 LYS A CA 1
ATOM 1548 C C . LYS A 1 188 ? -16.185 5.291 3.044 1.00 94.06 188 LYS A C 1
ATOM 1550 O O . LYS A 1 188 ? -16.945 6.149 2.611 1.00 94.06 188 LYS A O 1
ATOM 1555 N N . TYR A 1 189 ? -16.625 4.135 3.522 1.00 94.56 189 TYR A N 1
ATOM 1556 C CA . TYR A 1 189 ? -18.021 3.707 3.556 1.00 94.56 189 TYR A CA 1
ATOM 1557 C C . TYR A 1 189 ? -18.401 3.249 4.964 1.00 94.56 189 TYR A C 1
ATOM 1559 O O . TYR A 1 189 ? -17.545 3.002 5.817 1.00 94.56 189 TYR A O 1
ATOM 1567 N N . ILE A 1 190 ? -19.704 3.136 5.210 1.00 95.19 190 ILE A N 1
ATOM 1568 C CA . ILE A 1 190 ? -20.227 2.790 6.530 1.00 95.19 190 ILE A CA 1
ATOM 1569 C C . ILE A 1 190 ? -19.957 1.310 6.828 1.00 95.19 190 ILE A C 1
ATOM 1571 O O . ILE A 1 190 ? -20.261 0.431 6.016 1.00 95.19 190 ILE A O 1
ATOM 1575 N N . LEU A 1 191 ? -19.392 1.039 8.006 1.00 95.88 191 LEU A N 1
ATOM 1576 C CA . LEU A 1 191 ? -19.203 -0.321 8.511 1.00 95.88 191 LEU A CA 1
ATOM 1577 C C . LEU A 1 191 ? -20.460 -0.809 9.230 1.00 95.88 191 LEU A C 1
ATOM 1579 O O . LEU A 1 191 ? -21.085 -0.054 9.972 1.00 95.88 191 LEU A O 1
ATOM 1583 N N . ARG A 1 192 ? -20.835 -2.069 8.985 1.00 94.94 192 ARG A N 1
ATOM 1584 C CA . ARG A 1 192 ? -22.114 -2.643 9.445 1.00 94.94 192 ARG A CA 1
ATOM 1585 C C . ARG A 1 192 ? -22.024 -3.431 10.755 1.00 94.94 192 ARG A C 1
ATOM 1587 O O . ARG A 1 192 ? -23.058 -3.686 11.363 1.00 94.94 192 ARG A O 1
ATOM 1594 N N . ASP A 1 193 ? -20.830 -3.844 11.177 1.00 94.12 193 ASP A N 1
ATOM 1595 C CA . ASP A 1 193 ? -20.642 -4.557 12.449 1.00 94.12 193 ASP A CA 1
ATOM 1596 C C . ASP A 1 193 ? -20.937 -3.611 13.625 1.00 94.12 193 ASP A C 1
ATOM 1598 O O . ASP A 1 193 ? -20.362 -2.525 13.726 1.00 94.12 193 ASP A O 1
ATOM 1602 N N . SER A 1 194 ? -21.831 -4.029 14.524 1.00 93.38 194 SER A N 1
ATOM 1603 C CA . SER A 1 194 ? -22.297 -3.234 15.667 1.00 93.38 194 SER A CA 1
ATOM 1604 C C . SER A 1 194 ? -21.202 -2.904 16.683 1.00 93.38 194 SER A C 1
ATOM 1606 O O . SER A 1 194 ? -21.397 -2.049 17.540 1.00 93.38 194 SER A O 1
ATOM 1608 N N . ASN A 1 195 ? -20.060 -3.590 16.621 1.00 96.00 195 ASN A N 1
ATOM 1609 C CA . ASN A 1 195 ? -18.919 -3.343 17.499 1.00 96.00 195 ASN A CA 1
ATOM 1610 C C . ASN A 1 195 ? -18.001 -2.213 16.996 1.00 96.00 195 ASN A C 1
ATOM 1612 O O . ASN A 1 195 ? -17.004 -1.915 17.656 1.00 96.00 195 ASN A O 1
ATOM 1616 N N . PHE A 1 196 ? -18.303 -1.589 15.852 1.00 97.25 196 PHE A N 1
ATOM 1617 C CA . PHE A 1 196 ? -17.636 -0.366 15.413 1.00 97.25 196 PHE A CA 1
ATOM 1618 C C . PHE A 1 196 ? -18.354 0.869 15.952 1.00 97.25 196 PHE A C 1
ATOM 1620 O O . PHE A 1 196 ? -19.448 1.217 15.512 1.00 97.25 196 PHE A O 1
ATOM 1627 N N . PHE A 1 197 ? -17.703 1.581 16.870 1.00 97.19 197 PHE A N 1
ATOM 1628 C CA . PHE A 1 197 ? -18.243 2.800 17.463 1.00 97.19 197 PHE A CA 1
ATOM 1629 C C . PHE A 1 197 ? -17.811 4.008 16.625 1.00 97.19 197 PHE A C 1
ATOM 1631 O O . PHE A 1 197 ? -16.613 4.288 16.554 1.00 97.19 197 PHE A O 1
ATOM 1638 N N . PRO A 1 198 ? -18.731 4.727 15.960 1.00 96.56 198 PRO A N 1
ATOM 1639 C CA . PRO A 1 198 ? -18.360 5.860 15.122 1.00 96.56 198 PRO A CA 1
ATOM 1640 C C . PRO A 1 198 ? -17.830 7.010 15.987 1.00 96.56 198 PRO A C 1
ATOM 1642 O O . PRO A 1 198 ? -18.515 7.488 16.888 1.00 96.56 198 PRO A O 1
ATOM 1645 N N . LEU A 1 199 ? -16.617 7.478 15.691 1.00 96.56 199 LEU A N 1
ATOM 1646 C CA . LEU A 1 199 ? -16.026 8.670 16.313 1.00 96.56 199 LEU A CA 1
ATOM 1647 C C . LEU A 1 199 ? -16.319 9.945 15.518 1.00 96.56 199 LEU A C 1
ATOM 1649 O O . LEU A 1 199 ? -16.278 11.041 16.069 1.00 96.56 199 LEU A O 1
ATOM 1653 N N . GLY A 1 200 ? -16.603 9.808 14.224 1.00 95.62 200 GLY A N 1
ATOM 1654 C CA . GLY A 1 200 ? -16.962 10.924 13.359 1.00 95.62 200 GLY A CA 1
ATOM 1655 C C . GLY A 1 200 ? -16.641 10.668 11.892 1.00 95.62 200 GLY A C 1
ATOM 1656 O O . GLY A 1 200 ? -16.052 9.647 11.527 1.00 95.62 200 GLY A O 1
ATOM 1657 N N . LYS A 1 201 ? -17.029 11.632 11.055 1.00 96.75 201 LYS A N 1
ATOM 1658 C CA . LYS A 1 201 ? -16.681 11.694 9.636 1.00 96.75 201 LYS A CA 1
ATOM 1659 C C . LYS A 1 201 ? -15.752 12.885 9.402 1.00 96.75 201 LYS A C 1
ATOM 1661 O O . LYS A 1 201 ? -16.093 14.008 9.762 1.00 96.75 201 LYS A O 1
ATOM 1666 N N . PHE A 1 202 ? -14.602 12.636 8.788 1.00 95.94 202 PHE A N 1
ATOM 1667 C CA . PHE A 1 202 ? -13.575 13.624 8.471 1.00 95.94 202 PHE A CA 1
ATOM 1668 C C . PHE A 1 202 ? -13.339 13.597 6.958 1.00 95.94 202 PHE A C 1
ATOM 1670 O O . PHE A 1 202 ? -12.742 12.659 6.426 1.00 95.94 202 PHE A O 1
ATOM 1677 N N . GLY A 1 203 ? -13.859 14.597 6.243 1.00 92.62 203 GLY A N 1
ATOM 1678 C CA . GLY A 1 203 ? -13.890 14.572 4.779 1.00 92.62 203 GLY A CA 1
ATOM 1679 C C . GLY A 1 203 ? -14.677 13.364 4.259 1.00 92.62 203 GLY A C 1
ATOM 1680 O O . GLY A 1 203 ? -15.841 13.173 4.614 1.00 92.62 203 GLY A O 1
ATOM 1681 N N . GLU A 1 204 ? -14.037 12.528 3.444 1.00 93.69 204 GLU A N 1
ATOM 1682 C CA . GLU A 1 204 ? -14.627 11.291 2.907 1.00 93.69 204 GLU A CA 1
ATOM 1683 C C . GLU A 1 204 ? -14.454 10.071 3.827 1.00 93.69 204 GLU A C 1
ATOM 1685 O O . GLU A 1 204 ? -14.956 8.993 3.518 1.00 93.69 204 GLU A O 1
ATOM 1690 N N . TYR A 1 205 ? -13.766 10.223 4.962 1.00 96.44 205 TYR A N 1
ATOM 1691 C CA . TYR A 1 205 ? -13.411 9.113 5.841 1.00 96.44 205 TYR A CA 1
ATOM 1692 C C . TYR A 1 205 ? -14.282 9.053 7.089 1.00 96.44 205 TYR A C 1
ATOM 1694 O O . TYR A 1 205 ? -14.426 10.030 7.820 1.00 96.44 205 TYR A O 1
ATOM 1702 N N . TYR A 1 206 ? -14.800 7.870 7.380 1.00 97.06 206 TYR A N 1
ATOM 1703 C CA . TYR A 1 206 ? -15.378 7.502 8.661 1.00 97.06 206 TYR A CA 1
ATOM 1704 C C . TYR A 1 206 ? -14.285 6.931 9.561 1.00 97.06 206 TYR A C 1
ATOM 1706 O O . TYR A 1 206 ? -13.518 6.057 9.146 1.00 97.06 206 TYR A O 1
ATOM 1714 N N . LEU A 1 207 ? -14.234 7.421 10.797 1.00 97.88 207 LEU A N 1
ATOM 1715 C CA . LEU A 1 207 ? -13.358 6.905 11.839 1.00 97.88 207 LEU A CA 1
ATOM 1716 C C . LEU A 1 207 ? -14.190 6.127 12.858 1.00 97.88 207 LEU A C 1
ATOM 1718 O O . LEU A 1 207 ? -15.162 6.651 13.404 1.00 97.88 207 LEU A O 1
ATOM 1722 N N . TYR A 1 208 ? -13.764 4.902 13.144 1.00 98.12 208 TYR A N 1
ATOM 1723 C CA . TYR A 1 208 ? -14.393 4.019 14.116 1.00 98.12 208 TYR A CA 1
ATOM 1724 C C . TYR A 1 208 ? -13.412 3.622 15.215 1.00 98.12 208 TYR A C 1
ATOM 1726 O O . TYR A 1 208 ? -12.220 3.437 14.964 1.00 98.12 208 TYR A O 1
ATOM 1734 N N . LEU A 1 209 ? -13.943 3.455 16.421 1.00 97.44 209 LEU A N 1
ATOM 1735 C CA . LEU A 1 209 ? -13.278 2.860 17.569 1.00 97.44 209 LEU A CA 1
ATOM 1736 C C . LEU A 1 209 ? -13.754 1.415 17.737 1.00 97.44 209 LEU A C 1
ATOM 1738 O O . LEU A 1 209 ? -14.954 1.138 17.703 1.00 97.44 209 LEU A O 1
ATOM 1742 N N . ILE A 1 210 ? -12.808 0.511 17.959 1.00 96.25 210 ILE A N 1
ATOM 1743 C CA . ILE A 1 210 ? -13.064 -0.818 18.502 1.00 96.25 210 ILE A CA 1
ATOM 1744 C C . ILE A 1 210 ? -12.730 -0.733 20.000 1.00 96.25 210 ILE A C 1
ATOM 1746 O O . ILE A 1 210 ? -11.589 -0.387 20.318 1.00 96.25 210 ILE A O 1
ATOM 1750 N N . PRO A 1 211 ? -13.693 -0.974 20.912 1.00 85.75 211 PRO A N 1
ATOM 1751 C CA . PRO A 1 211 ? -13.452 -0.868 22.352 1.00 85.75 211 PRO A CA 1
ATOM 1752 C C . PRO A 1 211 ? -12.519 -1.956 22.891 1.00 85.75 211 PRO A C 1
ATOM 1754 O O . PRO A 1 211 ? -12.034 -2.771 22.077 1.00 85.75 211 PRO A O 1
#

Secondary structure (DSSP, 8-state):
-HHHHHHHHHHHHTGGGSTTHHHHHTSGGGGGG-SGGGTHHHHHHHHHHHHHHHHTTS-HHHHHHHHHHHHHHHHHHHHHHHTS--PPPP---HHHHHHHHH--S--EEEETT--S-HHHHHHTTPEESSEE-SS--HHHHHHHHHHTT---SS--SEES-HHHHHH------HHHHHTTTEEEEEESS----TT-EEEEEETTEEEEE--

Mean predicted aligned error: 8.93 Å

Organism: NCBI:txid1618577

Sequence (211 aa):
MVLLILLVLLALILNNVSPIYHLLLTLKPFILMRVSTRIWPIVFFIFLFLFGKGLEHLSKRLAFLLGILAIVESTLIGYSYIAKPISARENIPPEIYKIFEKDKSDFRVFCLTRCIPQKEAAFRGLKLVEGYGTLQEKTYFDKIQKTLNTRWDKYTLSVPPFEAYLYQELQPNAKLLREFNTKYVISKYILRDSNFFPLGKFGEYYLYLIP

Foldseek 3Di:
DVVVVVVVLVLLLCAPVHPCNVVLCVDPVCVVVSPSVNCVVVSVVVVVVVVVVVLVPDDPVVSVVVVVVVVVVVVVVVCVVVVPDPPDPQAADPVVLVVVLPDPDDAAEEELQPNHDPVNCVVSVHHYLKDFAPDDDVCSVVLLCQQQVHDDDDDARTVVHNVCSVPDQGAGALVSVVVVRHFKYKHLDDHDHPQWQWPDDGPSITITGRD

Radius of gyration: 25.57 Å; Cα contacts (8 Å, |Δi|>4): 201; chains: 1; bounding box: 51×43×69 Å

Nearest PDB structures (foldseek):
  7zlj-assembly1_A  TM=5.256E-01  e=1.293E-01  Caenorhabditis elegans
  7oci-assembly1_F  TM=3.883E-01  e=6.063E-02  Saccharomyces cerevisiae S288C
  8age-assembly1_A  TM=4.053E-01  e=2.010E-01  Saccharomyces cerevisiae
  6ezn-assembly1_F  TM=3.591E-01  e=3.127E-01  Saccharomyces cerevisiae S288C
  5fxh-assembly1_A  TM=1.754E-01  e=5.021E+00  Rattus norvegicus

Solvent-accessible surface area (backbone atoms only — not comparable to full-atom values): 12357 Å² total; per-residue (Å²): 110,70,65,58,54,50,52,53,50,50,45,57,71,46,28,91,77,20,91,59,36,70,63,46,60,72,37,74,78,38,61,79,42,70,52,65,77,64,50,44,62,60,56,49,50,52,49,52,52,54,49,52,57,53,46,72,77,44,55,69,69,57,45,52,50,52,51,52,50,51,53,53,49,52,48,50,54,50,45,60,58,67,69,48,78,80,71,81,74,66,62,68,55,70,67,58,54,56,54,54,73,71,52,83,71,95,54,19,38,35,47,68,70,62,35,65,44,70,68,56,30,59,76,69,70,52,44,60,73,46,52,76,40,97,73,74,59,65,67,58,60,57,47,51,28,63,24,34,70,50,85,78,96,64,95,57,50,33,48,72,44,76,63,50,52,76,78,41,88,74,59,49,42,52,73,56,40,39,77,70,45,32,34,38,40,39,30,77,61,90,76,81,49,88,61,52,44,78,77,49,72,53,88,72,32,36,37,27,37,40,129

pLDDT: mean 88.34, std 8.17, range [62.06, 98.12]